Protein AF-A0AAD7I911-F1 (afdb_monomer_lite)

Structure (mmCIF, N/CA/C/O backbone):
data_AF-A0AAD7I911-F1
#
_entry.id   AF-A0AAD7I911-F1
#
loop_
_atom_site.group_PDB
_atom_site.id
_atom_site.type_symbol
_atom_site.label_atom_id
_atom_site.label_alt_id
_atom_site.label_comp_id
_atom_site.label_asym_id
_atom_site.label_entity_id
_atom_site.label_seq_id
_atom_site.pdbx_PDB_ins_code
_atom_site.Cartn_x
_atom_site.Cartn_y
_atom_site.Cartn_z
_atom_site.occupancy
_atom_site.B_iso_or_equiv
_atom_site.auth_seq_id
_atom_site.auth_comp_id
_atom_site.auth_asym_id
_atom_site.auth_atom_id
_atom_site.pdbx_PDB_model_num
ATOM 1 N N . MET A 1 1 ? -10.884 15.080 133.987 1.00 36.69 1 MET A N 1
ATOM 2 C CA . MET A 1 1 ? -10.505 13.846 133.273 1.00 36.69 1 MET A CA 1
ATOM 3 C C . MET A 1 1 ? -11.655 13.469 132.356 1.00 36.69 1 MET A C 1
ATOM 5 O O . MET A 1 1 ? -12.801 13.629 132.749 1.00 36.69 1 MET A O 1
ATOM 9 N N . ASP A 1 2 ? -11.291 13.136 131.124 1.00 40.81 2 ASP A N 1
ATOM 10 C CA . ASP A 1 2 ? -12.075 13.117 129.882 1.00 40.81 2 ASP A CA 1
ATOM 11 C C . ASP A 1 2 ? -12.848 11.801 129.623 1.00 40.81 2 ASP A C 1
ATOM 13 O O . ASP A 1 2 ? -12.724 10.865 130.409 1.00 40.81 2 ASP A O 1
ATOM 17 N N . TYR A 1 3 ? -13.521 11.748 128.456 1.00 33.69 3 TYR A N 1
ATOM 18 C CA . TYR A 1 3 ? -14.203 10.633 127.742 1.00 33.69 3 TYR A CA 1
ATOM 19 C C . TYR A 1 3 ? -15.734 10.555 127.924 1.00 33.69 3 TYR A C 1
ATOM 21 O O . TYR A 1 3 ? -16.221 10.096 128.948 1.00 33.69 3 TYR A O 1
ATOM 29 N N . LYS A 1 4 ? -16.601 11.091 127.038 1.00 37.81 4 LYS A N 1
ATOM 30 C CA . LYS A 1 4 ? -16.844 10.921 125.573 1.00 37.81 4 LYS A CA 1
ATOM 31 C C . LYS A 1 4 ? -17.156 9.487 125.124 1.00 37.81 4 LYS A C 1
ATOM 33 O O . LYS A 1 4 ? -16.263 8.653 125.071 1.00 37.81 4 LYS A O 1
ATOM 38 N N . GLY A 1 5 ? -18.388 9.269 124.638 1.00 39.44 5 GLY A N 1
ATOM 39 C CA . GLY A 1 5 ? -18.724 8.090 123.829 1.00 39.44 5 GLY A CA 1
ATOM 40 C C . GLY A 1 5 ? -20.213 7.816 123.579 1.00 39.44 5 GLY A C 1
ATOM 41 O O . GLY A 1 5 ? -20.650 6.703 123.831 1.00 39.44 5 GLY A O 1
ATOM 42 N N . ALA A 1 6 ? -21.009 8.778 123.089 1.00 46.22 6 ALA A N 1
ATOM 43 C CA . ALA A 1 6 ? -22.424 8.531 122.756 1.00 46.22 6 ALA A CA 1
ATOM 44 C C . ALA A 1 6 ? -22.901 9.281 121.498 1.00 46.22 6 ALA A C 1
ATOM 46 O O . ALA A 1 6 ? -23.844 10.054 121.564 1.00 46.22 6 ALA A O 1
ATOM 47 N N . TRP A 1 7 ? -22.251 9.081 120.346 1.00 43.34 7 TRP A N 1
ATOM 48 C CA . TRP A 1 7 ? -22.756 9.547 119.041 1.00 43.34 7 TRP A CA 1
ATOM 49 C C . TRP A 1 7 ? -22.370 8.551 117.940 1.00 43.34 7 TRP A C 1
ATOM 51 O O . TRP A 1 7 ? -21.393 8.737 117.221 1.00 43.34 7 TRP A O 1
ATOM 61 N N . SER A 1 8 ? -23.127 7.465 117.796 1.00 49.75 8 SER A N 1
ATOM 62 C CA . SER A 1 8 ? -23.017 6.578 116.634 1.00 49.75 8 SER A CA 1
ATOM 63 C C . SER A 1 8 ? -24.365 5.921 116.381 1.00 49.75 8 SER A C 1
ATOM 65 O O . SER A 1 8 ? -24.732 5.001 117.098 1.00 49.75 8 SER A O 1
ATOM 67 N N . THR A 1 9 ? -25.127 6.464 115.422 1.00 50.06 9 THR A N 1
ATOM 68 C CA . THR A 1 9 ? -26.088 5.739 114.546 1.00 50.06 9 THR A CA 1
ATOM 69 C C . THR A 1 9 ? -26.940 6.667 113.668 1.00 50.06 9 THR A C 1
ATOM 71 O O . THR A 1 9 ? -27.505 6.193 112.690 1.00 50.06 9 THR A O 1
ATOM 74 N N . ASN A 1 10 ? -26.977 7.990 113.891 1.00 48.53 10 ASN A N 1
ATOM 75 C CA . ASN A 1 10 ? -27.915 8.864 113.157 1.00 48.53 10 ASN A CA 1
ATOM 76 C C . ASN A 1 10 ? -27.378 9.524 111.859 1.00 48.53 10 ASN A C 1
ATOM 78 O O . ASN A 1 10 ? -28.053 10.348 111.253 1.00 48.53 10 ASN A O 1
ATOM 82 N N . ASN A 1 11 ? -26.166 9.184 111.395 1.00 52.03 11 ASN A N 1
ATOM 83 C CA . ASN A 1 11 ? -25.520 9.879 110.259 1.00 52.03 11 ASN A CA 1
ATOM 84 C C . ASN A 1 11 ? -25.354 9.023 108.981 1.00 52.03 11 ASN A C 1
ATOM 86 O O . ASN A 1 11 ? -24.816 9.497 107.981 1.00 52.03 11 ASN A O 1
ATOM 90 N N . ARG A 1 12 ? -25.802 7.756 108.983 1.00 47.69 12 ARG A N 1
ATOM 91 C CA . ARG A 1 12 ? -25.770 6.880 107.788 1.00 47.69 12 ARG A CA 1
ATOM 92 C C . ARG A 1 12 ? -27.099 6.848 107.024 1.00 47.69 12 ARG A C 1
ATOM 94 O O . ARG A 1 12 ? -27.075 6.873 105.799 1.00 47.69 12 ARG A O 1
ATOM 101 N N . LEU A 1 13 ? -28.242 6.895 107.712 1.00 49.66 13 LEU A N 1
ATOM 102 C CA . LEU A 1 13 ? -29.566 6.884 107.068 1.00 49.66 13 LEU A CA 1
ATOM 103 C C . LEU A 1 13 ? -29.903 8.221 106.380 1.00 49.66 13 LEU A C 1
ATOM 105 O O . LEU A 1 13 ? -30.382 8.220 105.249 1.00 49.66 13 LEU A O 1
ATOM 109 N N . HIS A 1 14 ? -29.543 9.361 106.982 1.00 52.81 14 HIS A N 1
ATOM 110 C CA . HIS A 1 14 ? -29.726 10.681 106.359 1.00 52.81 14 HIS A CA 1
ATOM 111 C C . HIS A 1 14 ? -28.849 10.898 105.111 1.00 52.81 14 HIS A C 1
ATOM 113 O O . HIS A 1 14 ? -29.287 11.544 104.160 1.00 52.81 14 HIS A O 1
ATOM 119 N N . LYS A 1 15 ? -27.636 10.326 105.066 1.00 51.28 15 LYS A N 1
ATOM 120 C CA . LYS A 1 15 ? -26.749 10.416 103.890 1.00 51.28 15 LYS A CA 1
ATOM 121 C C . LYS A 1 15 ? -27.218 9.538 102.723 1.00 51.28 15 LYS A C 1
ATOM 123 O O . LYS A 1 15 ? -27.123 9.970 101.577 1.00 51.28 15 LYS A O 1
ATOM 128 N N . LEU A 1 16 ? -27.778 8.359 103.003 1.00 51.00 16 LEU A N 1
ATOM 129 C CA . LEU A 1 16 ? -28.322 7.459 101.978 1.00 51.00 16 LEU A CA 1
ATOM 130 C C . LEU A 1 16 ? -29.665 7.954 101.411 1.00 51.00 16 LEU A C 1
ATOM 132 O O . LEU A 1 16 ? -29.875 7.867 100.204 1.00 51.00 16 LEU A O 1
ATOM 136 N N . ALA A 1 17 ? -30.535 8.547 102.239 1.00 53.91 17 ALA A N 1
ATOM 137 C CA . ALA A 1 17 ? -31.787 9.166 101.786 1.00 53.91 17 ALA A CA 1
ATOM 138 C C . ALA A 1 17 ? -31.558 10.448 100.957 1.00 53.91 17 ALA A C 1
ATOM 140 O O . ALA A 1 17 ? -32.278 10.716 99.994 1.00 53.91 17 ALA A O 1
ATOM 141 N N . ALA A 1 18 ? -30.522 11.229 101.286 1.00 54.97 18 ALA A N 1
ATOM 142 C CA . ALA A 1 18 ? -30.124 12.386 100.487 1.00 54.97 18 ALA A CA 1
ATOM 143 C C . ALA A 1 18 ? -29.530 11.969 99.128 1.00 54.97 18 ALA A C 1
ATOM 145 O O . ALA A 1 18 ? -29.874 12.572 98.114 1.00 54.97 18 ALA A O 1
ATOM 146 N N . GLN A 1 19 ? -28.706 10.912 99.074 1.00 52.41 19 GLN A N 1
ATOM 147 C CA . GLN A 1 19 ? -28.137 10.391 97.820 1.00 52.41 19 GLN A CA 1
ATOM 148 C C . GLN A 1 19 ? -29.187 9.773 96.886 1.00 52.41 19 GLN A C 1
ATOM 150 O O . GLN A 1 19 ? -29.137 10.014 95.680 1.00 52.41 19 GLN A O 1
ATOM 155 N N . SER A 1 20 ? -30.164 9.025 97.406 1.00 53.25 20 SER A N 1
ATOM 156 C CA . SER A 1 20 ? -31.234 8.435 96.587 1.00 53.25 20 SER A CA 1
ATOM 157 C C . SER A 1 20 ? -32.191 9.492 96.021 1.00 53.25 20 SER A C 1
ATOM 159 O O . SER A 1 20 ? -32.571 9.413 94.853 1.00 53.25 20 SER A O 1
ATOM 161 N N . SER A 1 21 ? -32.505 10.541 96.789 1.00 55.25 21 SER A N 1
ATOM 162 C CA . SER A 1 21 ? -33.314 11.677 96.321 1.00 55.25 21 SER A CA 1
ATOM 163 C C . SER A 1 21 ? -32.579 12.530 95.270 1.00 55.25 21 SER A C 1
ATOM 165 O O . SER A 1 21 ? -33.182 12.996 94.298 1.00 55.25 21 SER A O 1
ATOM 167 N N . TRP A 1 22 ? -31.251 12.665 95.392 1.00 52.84 22 TRP A N 1
ATOM 168 C CA . TRP A 1 22 ? -30.399 13.358 94.415 1.00 52.84 22 TRP A CA 1
ATOM 169 C C . TRP A 1 22 ? -30.273 12.581 93.093 1.00 52.84 22 TRP A C 1
ATOM 171 O O . TRP A 1 22 ? -30.439 13.156 92.017 1.00 52.84 22 TRP A O 1
ATOM 181 N N . LEU A 1 23 ? -30.081 11.258 93.157 1.00 52.03 23 LEU A N 1
ATOM 182 C CA . LEU A 1 23 ? -30.033 10.385 91.977 1.00 52.03 23 LEU A CA 1
ATOM 183 C C . LEU A 1 23 ? -31.394 10.284 91.268 1.00 52.03 23 LEU A C 1
ATOM 185 O O . LEU A 1 23 ? -31.445 10.284 90.038 1.00 52.03 23 LEU A O 1
ATOM 189 N N . CYS A 1 24 ? -32.502 10.279 92.015 1.00 56.09 24 CYS A N 1
ATOM 190 C CA . CYS A 1 24 ? -33.847 10.285 91.438 1.00 56.09 24 CYS A CA 1
ATOM 191 C C . CYS A 1 24 ? -34.148 11.611 90.710 1.00 56.09 24 CYS A C 1
ATOM 193 O O . CYS A 1 24 ? -34.644 11.595 89.581 1.00 56.09 24 CYS A O 1
ATOM 195 N N . ARG A 1 25 ? -33.736 12.757 91.282 1.00 53.09 25 ARG A N 1
ATOM 196 C CA . ARG A 1 25 ? -33.832 14.079 90.632 1.00 53.09 25 ARG A CA 1
ATOM 197 C C . ARG A 1 25 ? -32.953 14.197 89.384 1.00 53.09 25 ARG A C 1
ATOM 199 O O . ARG A 1 25 ? -33.416 14.735 88.383 1.00 53.09 25 ARG A O 1
ATOM 206 N N . ILE A 1 26 ? -31.731 13.661 89.387 1.00 57.50 26 ILE A N 1
ATOM 207 C CA . ILE A 1 26 ? -30.862 13.649 88.194 1.00 57.50 26 ILE A CA 1
ATOM 208 C C . ILE A 1 26 ? -31.436 12.753 87.097 1.00 57.50 26 ILE A C 1
ATOM 210 O O . ILE A 1 26 ? -31.432 13.132 85.926 1.00 57.50 26 ILE A O 1
ATOM 214 N N . SER A 1 27 ? -31.988 11.595 87.460 1.00 56.59 27 SER A N 1
ATOM 215 C CA . SER A 1 27 ? -32.601 10.678 86.499 1.00 56.59 27 SER A CA 1
ATOM 216 C C . SER A 1 27 ? -33.880 11.269 85.887 1.00 56.59 27 SER A C 1
ATOM 218 O O . SER A 1 27 ? -34.048 11.219 84.665 1.00 56.59 27 SER A O 1
ATOM 220 N N . GLN A 1 28 ? -34.719 11.941 86.690 1.00 56.97 28 GLN A N 1
ATOM 221 C CA . GLN A 1 28 ? -35.879 12.705 86.209 1.00 56.97 28 GLN A CA 1
ATOM 222 C C . GLN A 1 28 ? -35.477 13.883 85.315 1.00 56.97 28 GLN A C 1
ATOM 224 O O . GLN A 1 28 ? -36.044 14.021 84.236 1.00 56.97 28 GLN A O 1
ATOM 229 N N . VAL A 1 29 ? -34.474 14.686 85.688 1.00 56.84 29 VAL A N 1
ATOM 230 C CA . VAL A 1 29 ? -33.972 15.792 84.849 1.00 56.84 29 VAL A CA 1
ATOM 231 C C . VAL A 1 29 ? -33.345 15.269 83.553 1.00 56.84 29 VAL A C 1
ATOM 233 O O . VAL A 1 29 ? -33.528 15.884 82.506 1.00 56.84 29 VAL A O 1
ATOM 236 N N . SER A 1 30 ? -32.673 14.112 83.569 1.00 54.22 30 SER A N 1
ATOM 237 C CA . SER A 1 30 ? -32.151 13.483 82.348 1.00 54.22 30 SER A CA 1
ATOM 238 C C . SER A 1 30 ? -33.270 12.955 81.442 1.00 54.22 30 SER A C 1
ATOM 240 O O . SER A 1 30 ? -33.176 13.109 80.228 1.00 54.22 30 SER A O 1
ATOM 242 N N . ARG A 1 31 ? -34.356 12.397 82.004 1.00 55.84 31 ARG A N 1
ATOM 243 C CA . ARG A 1 31 ? -35.549 11.980 81.242 1.00 55.84 31 ARG A CA 1
ATOM 244 C C . ARG A 1 31 ? -36.314 13.174 80.684 1.00 55.84 31 ARG A C 1
ATOM 246 O O . ARG A 1 31 ? -36.699 13.135 79.522 1.00 55.84 31 ARG A O 1
ATOM 253 N N . LEU A 1 32 ? -36.473 14.244 81.462 1.00 54.66 32 LEU A N 1
ATOM 254 C CA . LEU A 1 32 ? -37.097 15.494 81.024 1.00 54.66 32 LEU A CA 1
ATOM 255 C C . LEU A 1 32 ? -36.264 16.188 79.946 1.00 54.66 32 LEU A C 1
ATOM 257 O O . LEU A 1 32 ? -36.841 16.625 78.955 1.00 54.66 32 LEU A O 1
ATOM 261 N N . ARG A 1 33 ? -34.925 16.214 80.062 1.00 52.53 33 ARG A N 1
ATOM 262 C CA . ARG A 1 33 ? -34.026 16.675 78.988 1.00 52.53 33 ARG A CA 1
ATOM 263 C C . ARG A 1 33 ? -34.122 15.782 77.756 1.00 52.53 33 ARG A C 1
ATOM 265 O O . ARG A 1 33 ? -34.334 16.307 76.675 1.00 52.53 33 ARG A O 1
ATOM 272 N N . LYS A 1 34 ? -34.040 14.454 77.875 1.00 54.53 34 LYS A N 1
ATOM 273 C CA . LYS A 1 34 ? -34.159 13.540 76.720 1.00 54.53 34 LYS A CA 1
ATOM 274 C C . LYS A 1 34 ? -35.520 13.659 76.021 1.00 54.53 34 LYS A C 1
ATOM 276 O O . LYS A 1 34 ? -35.551 13.722 74.800 1.00 54.53 34 LYS A O 1
ATOM 281 N N . GLY A 1 35 ? -36.616 13.787 76.771 1.00 55.75 35 GLY A N 1
ATOM 282 C CA . GLY A 1 35 ? -37.964 13.990 76.229 1.00 55.75 35 GLY A CA 1
ATOM 283 C C . GLY A 1 35 ? -38.164 15.357 75.568 1.00 55.75 35 GLY A C 1
ATOM 284 O O . GLY A 1 35 ? -38.706 15.427 74.470 1.00 55.75 35 GLY A O 1
ATOM 285 N N . THR A 1 36 ? -37.669 16.446 76.171 1.00 56.25 36 THR A N 1
ATOM 286 C CA . THR A 1 36 ? -37.742 17.791 75.560 1.00 56.25 36 THR A CA 1
ATOM 287 C C . THR A 1 36 ? -36.800 17.955 74.373 1.00 56.25 36 THR A C 1
ATOM 289 O O . THR A 1 36 ? -37.150 18.666 73.438 1.00 56.25 36 THR A O 1
ATOM 292 N N . THR A 1 37 ? -35.647 17.279 74.359 1.00 53.38 37 THR A N 1
ATOM 293 C CA . THR A 1 37 ? -34.730 17.284 73.206 1.00 53.38 37 THR A CA 1
ATOM 294 C C . THR A 1 37 ? -35.280 16.422 72.068 1.00 53.38 37 THR A C 1
ATOM 296 O O . THR A 1 37 ? -35.217 16.849 70.926 1.00 53.38 37 THR A O 1
ATOM 299 N N . ALA A 1 38 ? -35.898 15.268 72.355 1.00 57.16 38 ALA A N 1
ATOM 300 C CA . ALA A 1 38 ? -36.544 14.429 71.341 1.00 57.16 38 ALA 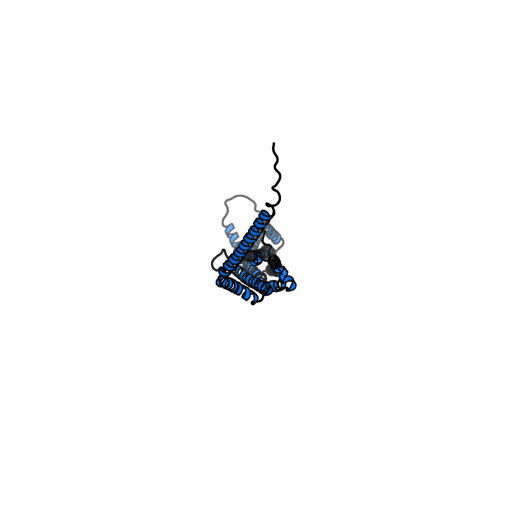A CA 1
ATOM 301 C C . ALA A 1 38 ? -37.787 15.095 70.727 1.00 57.16 38 ALA A C 1
ATOM 303 O O . ALA A 1 38 ? -37.926 15.111 69.507 1.00 57.16 38 ALA A O 1
ATOM 304 N N . HIS A 1 39 ? -38.649 15.718 71.540 1.00 57.84 39 HIS A N 1
ATOM 305 C CA . HIS A 1 39 ? -39.787 16.486 71.025 1.00 57.84 39 HIS A CA 1
ATOM 306 C C . HIS A 1 39 ? -39.347 17.745 70.269 1.00 57.84 39 HIS A C 1
ATOM 308 O O . HIS A 1 39 ? -39.921 18.029 69.223 1.00 57.84 39 HIS A O 1
ATOM 314 N N . ARG A 1 40 ? -38.309 18.463 70.734 1.00 51.28 40 ARG A N 1
ATOM 315 C CA . ARG A 1 40 ? -37.760 19.617 69.999 1.00 51.28 40 ARG A CA 1
ATOM 316 C C . ARG A 1 40 ? -37.070 19.215 68.702 1.00 51.28 40 ARG A C 1
ATOM 318 O O . ARG A 1 40 ? -37.241 19.915 67.719 1.00 51.28 40 ARG A O 1
ATOM 325 N N . LEU A 1 41 ? -36.333 18.106 68.666 1.00 52.72 41 LEU A N 1
ATOM 326 C CA . LEU A 1 41 ? -35.746 17.585 67.428 1.00 52.72 41 LEU A CA 1
ATOM 327 C C . LEU A 1 41 ? -36.847 17.139 66.459 1.00 52.72 41 LEU A C 1
ATOM 329 O O . LEU A 1 41 ? -36.810 17.520 65.298 1.00 52.72 41 LEU A O 1
ATOM 333 N N . SER A 1 42 ? -37.882 16.442 66.939 1.00 55.78 42 SER A N 1
ATOM 334 C CA . SER A 1 42 ? -39.032 16.043 66.115 1.00 55.78 42 SER A CA 1
ATOM 335 C C . SER A 1 42 ? -39.855 17.224 65.591 1.00 55.78 42 SER A C 1
ATOM 337 O O . SER A 1 42 ? -40.446 17.094 64.526 1.00 55.78 42 SER A O 1
ATOM 339 N N . SER A 1 43 ? -39.917 18.349 66.313 1.00 55.78 43 SER A N 1
ATOM 340 C CA . SER A 1 43 ? -40.586 19.577 65.854 1.00 55.78 43 SER A CA 1
ATOM 341 C C . SER A 1 43 ? -39.684 20.487 65.012 1.00 55.78 43 SER A C 1
ATOM 343 O O . SER A 1 43 ? -40.182 21.411 64.379 1.00 55.78 43 SER A O 1
ATOM 345 N N . LEU A 1 44 ? -38.364 20.271 65.052 1.00 54.16 44 LEU A N 1
ATOM 346 C CA . LEU A 1 44 ? -37.361 20.985 64.254 1.00 54.16 44 LEU A CA 1
ATOM 347 C C . LEU A 1 44 ? -37.020 20.266 62.947 1.00 54.16 44 LEU A C 1
ATOM 349 O O . LEU A 1 44 ? -36.370 20.884 62.116 1.00 54.16 44 LEU A O 1
ATOM 353 N N . PHE A 1 45 ? -37.443 19.011 62.752 1.00 55.59 45 PHE A N 1
ATOM 354 C CA . PHE A 1 45 ? -37.516 18.385 61.431 1.00 55.59 45 PHE A CA 1
ATOM 355 C C . PHE A 1 45 ? -38.771 18.917 60.730 1.00 55.59 45 PHE A C 1
ATOM 357 O O . PHE A 1 45 ? -39.866 18.420 61.001 1.00 55.59 45 PHE A O 1
ATOM 364 N N . PRO A 1 46 ? -38.664 19.933 59.857 1.00 61.00 46 PRO A N 1
ATOM 365 C CA . PRO A 1 46 ? -39.810 20.432 59.117 1.00 61.00 46 PRO A CA 1
ATOM 366 C C . PRO A 1 46 ? -40.290 19.298 58.205 1.00 61.00 46 PRO A C 1
ATOM 368 O O . PRO A 1 46 ? -39.459 18.565 57.662 1.00 61.00 46 PRO A O 1
ATOM 371 N N . SER A 1 47 ? -41.601 19.159 57.997 1.00 55.66 47 SER A N 1
ATOM 372 C CA . SER A 1 47 ? -42.152 18.256 56.969 1.00 55.66 47 SER A CA 1
ATOM 373 C C . SER A 1 47 ? -41.423 18.436 55.635 1.00 55.66 47 SER A C 1
ATOM 375 O O . SER A 1 47 ? -41.015 17.455 55.038 1.00 55.66 47 SER A O 1
ATOM 377 N N . HIS A 1 48 ? -41.045 19.674 55.301 1.00 55.50 48 HIS A N 1
ATOM 378 C CA . HIS A 1 48 ? -40.237 20.022 54.132 1.00 55.50 48 HIS A CA 1
ATOM 379 C C . HIS A 1 48 ? -38.865 19.336 54.006 1.00 55.50 48 HIS A C 1
ATOM 381 O O . HIS A 1 48 ? -38.354 19.279 52.893 1.00 55.50 48 HIS A O 1
ATOM 387 N N . LEU A 1 49 ? -38.228 18.854 55.086 1.00 56.28 49 LEU A N 1
ATOM 388 C CA . LEU A 1 49 ? -36.988 18.062 54.986 1.00 56.28 49 LEU A CA 1
ATOM 389 C C . LEU A 1 49 ? -37.284 16.595 54.678 1.00 56.28 49 LEU A C 1
ATOM 391 O O . LEU A 1 49 ? -36.546 15.992 53.910 1.00 56.28 49 LEU A O 1
ATOM 395 N N . LYS A 1 50 ? -38.359 16.030 55.241 1.00 59.75 50 LYS A N 1
ATOM 396 C CA . LYS A 1 50 ? -38.830 14.695 54.845 1.00 59.75 50 LYS A CA 1
ATOM 397 C C . LYS A 1 50 ? -39.341 14.715 53.411 1.00 59.75 50 LYS A C 1
ATOM 399 O O . LYS A 1 50 ? -38.916 13.880 52.632 1.00 59.75 50 LYS A O 1
ATOM 404 N N . ASP A 1 51 ? -40.114 15.736 53.056 1.00 60.44 51 ASP A N 1
ATOM 405 C CA . ASP A 1 51 ? -40.608 15.958 51.701 1.00 60.44 51 ASP A CA 1
ATOM 406 C C . ASP A 1 51 ? -39.448 16.237 50.730 1.00 60.44 51 ASP A C 1
ATOM 408 O O . ASP A 1 51 ? -39.489 15.756 49.609 1.00 60.44 51 ASP A O 1
ATOM 412 N N . ASN A 1 52 ? -38.376 16.938 51.140 1.00 57.53 52 ASN A N 1
ATOM 413 C CA . ASN A 1 52 ? -37.165 17.084 50.313 1.00 57.53 52 ASN A CA 1
ATOM 414 C C . ASN A 1 52 ? -36.392 15.775 50.166 1.00 57.53 52 ASN A C 1
ATOM 416 O O . ASN A 1 52 ? -35.873 15.510 49.093 1.00 57.53 52 ASN A O 1
ATOM 420 N N . ILE A 1 53 ? -36.268 14.971 51.225 1.00 62.28 53 ILE A N 1
ATOM 421 C CA . ILE A 1 53 ? -35.579 13.678 51.153 1.00 62.28 53 ILE A CA 1
ATOM 422 C C . ILE A 1 53 ? -36.391 12.706 50.292 1.00 62.28 53 ILE A C 1
ATOM 424 O O . ILE A 1 53 ? -35.805 12.018 49.469 1.00 62.28 53 ILE A O 1
ATOM 428 N N . GLU A 1 54 ? -37.720 12.695 50.402 1.00 59.81 54 GLU A N 1
ATOM 429 C CA . GLU A 1 54 ? -38.608 11.912 49.537 1.00 59.81 54 GLU A CA 1
ATOM 430 C C . GLU A 1 54 ? -38.614 12.450 48.096 1.00 59.81 54 GLU A C 1
ATOM 432 O O . GLU A 1 54 ? -38.521 11.658 47.165 1.00 59.81 54 GLU A O 1
ATOM 437 N N . GLN A 1 55 ? -38.603 13.773 47.878 1.00 61.12 55 GLN A N 1
ATOM 438 C CA . GLN A 1 55 ? -38.455 14.379 46.544 1.00 61.12 55 GLN A CA 1
ATOM 439 C C . GLN A 1 55 ? -37.063 14.169 45.935 1.00 61.12 55 GLN A C 1
ATOM 441 O O . GLN A 1 55 ? -36.968 14.062 44.717 1.00 61.12 55 GLN A O 1
ATOM 446 N N . GLN A 1 56 ? -35.995 14.078 46.737 1.00 55.22 56 GLN A N 1
ATOM 447 C CA . GLN A 1 56 ? -34.647 13.711 46.279 1.00 55.22 56 GLN A CA 1
ATOM 448 C C . GLN A 1 56 ? -34.470 12.198 46.102 1.00 55.22 56 GLN A C 1
ATOM 450 O O . GLN A 1 56 ? -33.644 11.772 45.298 1.00 55.22 56 GLN A O 1
ATOM 455 N N . GLN A 1 57 ? -35.252 11.376 46.805 1.00 52.19 57 GLN A N 1
ATOM 456 C CA . GLN A 1 57 ? -35.319 9.929 46.590 1.00 52.19 57 GLN A CA 1
ATOM 457 C C . GLN A 1 57 ? -36.205 9.559 45.401 1.00 52.19 57 GLN A C 1
ATOM 459 O O . GLN A 1 57 ? -35.964 8.525 44.789 1.00 52.19 57 GLN A O 1
ATOM 464 N N . ASN A 1 58 ? -37.181 10.389 45.028 1.00 53.66 58 ASN A N 1
ATOM 465 C CA . ASN A 1 58 ? -38.065 10.143 43.889 1.00 53.66 58 ASN A CA 1
ATOM 466 C C . ASN A 1 58 ? -37.318 9.975 42.543 1.00 53.66 58 ASN A C 1
ATOM 468 O O . ASN A 1 58 ? -37.588 8.990 41.862 1.00 53.66 58 ASN A O 1
ATOM 472 N N . PRO A 1 59 ? -36.313 10.803 42.174 1.00 51.22 59 PRO A N 1
ATOM 473 C CA . PRO A 1 59 ? -35.498 10.543 40.984 1.00 51.22 59 PRO A CA 1
ATOM 474 C C . PRO A 1 59 ? -34.624 9.283 41.121 1.00 51.22 59 PRO A C 1
ATOM 476 O O . PRO A 1 59 ? -34.318 8.647 40.122 1.00 51.22 59 PRO A O 1
ATOM 479 N N . PHE A 1 60 ? -34.261 8.860 42.339 1.00 46.00 60 PHE A N 1
ATOM 480 C CA . PHE A 1 60 ? -33.592 7.569 42.579 1.00 46.00 60 PHE A CA 1
ATOM 481 C C . PHE A 1 60 ? -34.554 6.369 42.503 1.00 46.00 60 PHE A C 1
ATOM 483 O O . PHE A 1 60 ? -34.145 5.265 42.148 1.00 46.00 60 PHE A O 1
ATOM 490 N N . ALA A 1 61 ? -35.832 6.567 42.827 1.00 46.69 61 ALA A N 1
ATOM 491 C CA . ALA A 1 61 ? -36.885 5.572 42.663 1.00 46.69 61 ALA A CA 1
ATOM 492 C C . ALA A 1 61 ? -37.272 5.412 41.183 1.00 46.69 61 ALA A C 1
ATOM 494 O O . ALA A 1 61 ? -37.510 4.292 40.738 1.00 46.69 61 ALA A O 1
ATOM 495 N N . GLU A 1 62 ? -37.232 6.498 40.406 1.00 42.31 62 GLU A N 1
ATOM 496 C CA . GLU A 1 62 ? -37.440 6.489 38.952 1.00 42.31 62 GLU A CA 1
ATOM 497 C C . GLU A 1 62 ? -36.305 5.744 38.214 1.00 42.31 62 GLU A C 1
ATOM 499 O O . GLU A 1 62 ? -36.554 4.983 37.276 1.00 42.31 62 GLU A O 1
ATOM 504 N N . VAL A 1 63 ? -35.070 5.831 38.732 1.00 46.66 63 VAL A N 1
ATOM 505 C CA . VAL A 1 63 ? -33.914 4.995 38.330 1.00 46.66 63 VAL A CA 1
ATOM 506 C C . VAL A 1 63 ? -34.101 3.512 38.685 1.00 46.66 63 VAL A C 1
ATOM 508 O O . VAL A 1 63 ? -33.448 2.661 38.100 1.00 46.66 63 VAL A O 1
ATOM 511 N N . LYS A 1 64 ? -35.004 3.173 39.611 1.00 42.66 64 LYS A N 1
ATOM 512 C CA . LYS A 1 64 ? -35.347 1.781 39.952 1.00 42.66 64 LYS A CA 1
ATOM 513 C C . LYS A 1 64 ? -36.449 1.205 39.054 1.00 42.66 64 LYS A C 1
ATOM 515 O O . LYS A 1 64 ? -36.575 -0.012 38.953 1.00 42.66 64 LYS A O 1
ATOM 520 N N . THR A 1 65 ? -37.263 2.069 38.440 1.00 40.66 65 THR A N 1
ATOM 521 C CA . THR A 1 65 ? -38.327 1.695 37.488 1.00 40.66 65 THR A CA 1
ATOM 522 C C . THR A 1 65 ? -37.854 1.660 36.040 1.00 40.66 65 THR A C 1
ATOM 524 O O . THR A 1 65 ? -38.390 0.901 35.235 1.00 40.66 65 THR A O 1
ATOM 527 N N . LEU A 1 66 ? -36.826 2.440 35.712 1.00 42.62 66 LEU A N 1
ATOM 528 C CA . LEU A 1 66 ? -35.997 2.189 34.545 1.00 42.62 66 LEU A CA 1
ATOM 529 C C . LEU A 1 66 ? -35.115 1.006 34.932 1.00 42.62 66 LEU A C 1
ATOM 531 O O . LEU A 1 66 ? -34.229 1.167 35.761 1.00 42.62 66 LEU A O 1
ATOM 535 N N . GLY A 1 67 ? -35.418 -0.194 34.428 1.00 42.53 67 GLY A N 1
ATOM 536 C CA . GLY A 1 67 ? -34.581 -1.370 34.678 1.00 42.53 67 GLY A CA 1
ATOM 537 C C . GLY A 1 67 ? -33.103 -1.018 34.503 1.00 42.53 67 GLY A C 1
ATOM 538 O O . GLY A 1 67 ? -32.790 -0.155 33.676 1.00 42.53 67 GLY A O 1
ATOM 539 N N . GLU A 1 68 ? -32.231 -1.635 35.312 1.00 50.12 68 GLU A N 1
ATOM 540 C CA . GLU A 1 68 ? -30.777 -1.452 35.229 1.00 50.12 68 GLU A CA 1
ATOM 541 C C . GLU A 1 68 ? -30.379 -1.288 33.761 1.00 50.12 68 GLU A C 1
ATOM 543 O O . GLU A 1 68 ? -30.809 -2.116 32.946 1.00 50.12 68 GLU A O 1
ATOM 548 N N . PRO A 1 69 ? -29.662 -0.209 33.376 1.00 55.97 69 PRO A N 1
ATOM 549 C CA . PRO A 1 69 ? -29.239 -0.060 31.998 1.00 55.97 69 PRO A CA 1
ATOM 550 C C . PRO A 1 69 ? -28.482 -1.332 31.661 1.00 55.97 69 PRO A C 1
ATOM 552 O O . PRO A 1 69 ? -27.426 -1.587 32.234 1.00 55.97 69 PRO A O 1
ATOM 555 N N . SER A 1 70 ? -29.088 -2.163 30.810 1.00 73.56 70 SER A N 1
ATOM 556 C CA . SER A 1 70 ? -28.543 -3.475 30.504 1.00 73.56 70 SER A CA 1
ATOM 557 C C . SER A 1 70 ? -27.089 -3.268 30.096 1.00 73.56 70 SER A C 1
ATOM 559 O O . SER A 1 70 ? -26.802 -2.437 29.227 1.00 73.56 70 SER A O 1
ATOM 561 N N . THR A 1 71 ? -26.171 -3.963 30.763 1.00 81.00 71 THR A N 1
ATOM 562 C CA . THR A 1 71 ? -24.727 -3.904 30.494 1.00 81.00 71 THR A CA 1
ATOM 563 C C . THR A 1 71 ? -24.450 -4.124 29.000 1.00 81.00 71 THR A C 1
ATOM 565 O O . THR A 1 71 ? -23.624 -3.429 28.405 1.00 81.00 71 THR A O 1
ATOM 568 N N . ALA A 1 72 ? -25.272 -4.953 28.349 1.00 83.31 72 ALA A N 1
ATOM 569 C CA . ALA A 1 72 ? -25.341 -5.136 26.901 1.00 83.31 72 ALA A CA 1
ATOM 570 C C . ALA A 1 72 ? -25.689 -3.849 26.127 1.00 83.31 72 ALA A C 1
ATOM 572 O O . ALA A 1 72 ? -25.003 -3.490 25.169 1.00 83.31 72 ALA A O 1
ATOM 573 N N . GLY A 1 73 ? -26.727 -3.116 26.534 1.00 86.19 73 GLY A N 1
ATOM 574 C CA . GLY A 1 73 ? -27.104 -1.839 25.915 1.00 86.19 73 GLY A CA 1
ATOM 575 C C . GLY A 1 73 ? -26.029 -0.760 26.077 1.00 86.19 73 GLY A C 1
ATOM 576 O O . GLY A 1 73 ? -25.770 0.013 25.149 1.00 86.19 73 GLY A O 1
ATOM 577 N N . MET A 1 74 ? -25.348 -0.739 27.226 1.00 87.75 74 MET A N 1
ATOM 578 C CA . MET A 1 74 ? -24.211 0.151 27.463 1.00 87.75 74 MET A CA 1
ATOM 579 C C . MET A 1 74 ? -23.027 -0.193 26.551 1.00 87.75 74 MET A C 1
ATOM 581 O O . MET A 1 74 ? -22.466 0.709 25.928 1.00 87.75 74 MET A O 1
ATOM 585 N N . LEU A 1 75 ? -22.683 -1.479 26.416 1.00 90.56 75 LEU A N 1
ATOM 586 C CA . LEU A 1 75 ? -21.623 -1.949 25.521 1.00 90.56 75 LEU A CA 1
ATOM 587 C C . LEU A 1 75 ? -21.891 -1.551 24.067 1.00 90.56 75 LEU A C 1
ATOM 589 O O . LEU A 1 75 ? -21.018 -0.981 23.414 1.00 90.56 75 LEU A O 1
ATOM 593 N N . LEU A 1 76 ? -23.107 -1.795 23.574 1.00 91.31 76 LEU A N 1
ATOM 594 C CA . LEU A 1 76 ? -23.498 -1.428 22.212 1.00 91.31 76 LEU A CA 1
ATOM 595 C C . LEU A 1 76 ? -23.392 0.085 21.989 1.00 91.31 76 LEU A C 1
ATOM 597 O O . LEU A 1 76 ? -22.824 0.519 20.991 1.00 91.31 76 LEU A O 1
ATOM 601 N N . SER A 1 77 ? -23.841 0.896 22.950 1.00 91.69 77 SER A N 1
ATOM 602 C CA . SER A 1 77 ? -23.679 2.354 22.891 1.00 91.69 77 SER A CA 1
ATOM 603 C C . SER A 1 77 ? -22.203 2.776 22.850 1.00 91.69 77 SER A C 1
ATOM 605 O O . SER A 1 77 ? -21.832 3.657 22.070 1.00 91.69 77 SER A O 1
ATOM 607 N N . ILE A 1 78 ? -21.329 2.136 23.639 1.00 92.25 78 ILE A N 1
ATOM 608 C CA . ILE A 1 78 ? -19.880 2.397 23.617 1.00 92.25 78 ILE A CA 1
ATOM 609 C C . ILE A 1 78 ? -19.294 2.057 22.243 1.00 92.25 78 ILE A C 1
ATOM 611 O O . ILE A 1 78 ? -18.582 2.891 21.677 1.00 92.25 78 ILE A O 1
ATOM 615 N N . ILE A 1 79 ? -19.622 0.882 21.694 1.00 93.25 79 ILE A N 1
ATOM 616 C CA . ILE A 1 79 ? -19.151 0.423 20.381 1.00 93.25 79 ILE A CA 1
ATOM 617 C C . ILE A 1 79 ? -19.626 1.377 19.282 1.00 93.25 79 ILE A C 1
ATOM 619 O O . ILE A 1 79 ? -18.799 1.907 18.542 1.00 93.25 79 ILE A O 1
ATOM 623 N N . THR A 1 80 ? -20.925 1.664 19.190 1.00 92.94 80 THR A N 1
ATOM 624 C CA . THR A 1 80 ? -21.474 2.539 18.143 1.00 92.94 80 THR A CA 1
ATOM 625 C C . THR A 1 80 ? -20.890 3.952 18.227 1.00 92.94 80 THR A C 1
ATOM 627 O O . THR A 1 80 ? -20.504 4.529 17.207 1.00 92.94 80 THR A O 1
ATOM 630 N N . ASN A 1 81 ? -20.742 4.509 19.434 1.00 92.44 81 ASN A N 1
ATOM 631 C CA . ASN A 1 81 ? -20.117 5.821 19.608 1.00 92.44 81 ASN A CA 1
ATOM 632 C C . ASN A 1 81 ? -18.624 5.801 19.257 1.00 92.44 81 ASN A C 1
ATOM 634 O O . ASN A 1 81 ? -18.124 6.763 18.680 1.00 92.44 81 ASN A O 1
ATOM 638 N N . PHE A 1 82 ? -17.893 4.735 19.603 1.00 93.19 82 PHE A N 1
ATOM 639 C CA . PHE A 1 82 ? -16.502 4.559 19.178 1.00 93.19 82 PHE A CA 1
ATOM 640 C C . PHE A 1 82 ? -16.401 4.513 17.653 1.00 93.19 82 PHE A C 1
ATOM 642 O O . PHE A 1 82 ? -15.625 5.266 17.078 1.00 93.19 82 PHE A O 1
ATOM 649 N N . MET A 1 83 ? -17.229 3.705 16.991 1.00 93.25 83 MET A N 1
ATOM 650 C CA . MET A 1 83 ? -17.204 3.548 15.536 1.00 93.25 83 MET A CA 1
ATOM 651 C C . MET A 1 83 ? -17.539 4.844 14.799 1.00 93.25 83 MET A C 1
ATOM 653 O O . MET A 1 83 ? -16.923 5.144 13.776 1.00 93.25 83 MET A O 1
ATOM 657 N N . LYS A 1 84 ? -18.467 5.649 15.331 1.00 91.38 84 LYS A N 1
ATOM 658 C CA . LYS A 1 84 ? -18.767 6.981 14.796 1.00 91.38 84 LYS A CA 1
ATOM 659 C C . LYS A 1 84 ? -17.541 7.891 14.859 1.00 91.38 84 LYS A C 1
ATOM 661 O O . LYS A 1 84 ? -17.197 8.510 13.860 1.00 91.38 84 LYS A O 1
ATOM 666 N N . GLU A 1 85 ? -16.870 7.955 16.006 1.00 89.69 85 GLU A N 1
ATOM 667 C CA . GLU A 1 85 ? -15.664 8.774 16.166 1.00 89.69 85 GLU A CA 1
ATOM 668 C C . GLU A 1 85 ? -14.503 8.261 15.306 1.00 89.69 85 GLU A C 1
ATOM 670 O O . GLU A 1 85 ? -13.874 9.046 14.601 1.00 89.69 85 GLU A O 1
ATOM 675 N N . PHE A 1 86 ? -14.279 6.948 15.278 1.00 88.75 86 PHE A N 1
ATOM 676 C CA . PHE A 1 86 ? -13.273 6.298 14.442 1.00 88.75 86 PHE A CA 1
ATOM 677 C C . PHE A 1 86 ? -13.444 6.674 12.966 1.00 88.75 86 PHE A C 1
ATOM 679 O O . PHE A 1 86 ? -12.507 7.190 12.358 1.00 88.75 86 PHE A O 1
ATOM 686 N N . ARG A 1 87 ? -14.664 6.548 12.418 1.00 87.25 87 ARG A N 1
ATOM 687 C CA . ARG A 1 87 ? -14.970 6.986 11.046 1.00 87.25 87 ARG A CA 1
ATOM 688 C C . ARG A 1 87 ? -14.693 8.471 10.852 1.00 87.25 87 ARG A C 1
ATOM 690 O O . ARG A 1 87 ? -14.035 8.826 9.888 1.00 87.25 87 ARG A O 1
ATOM 697 N N . THR A 1 88 ? -15.094 9.340 11.783 1.00 86.50 88 THR A N 1
ATOM 698 C CA . THR A 1 88 ? -14.832 10.785 11.637 1.00 86.50 88 THR A CA 1
ATOM 699 C C . THR A 1 88 ? -13.353 11.154 11.651 1.00 86.50 88 THR A C 1
ATOM 701 O O . THR A 1 88 ? -12.990 12.153 11.041 1.00 86.50 88 THR A O 1
ATOM 704 N N . VAL A 1 89 ? -12.505 10.394 12.351 1.00 83.25 89 VAL A N 1
ATOM 705 C CA . VAL A 1 89 ? -11.059 10.648 12.386 1.00 83.25 89 VAL A CA 1
ATOM 706 C C . VAL A 1 89 ? -10.406 10.191 11.081 1.00 83.25 89 VAL A C 1
ATOM 708 O O . VAL A 1 89 ? -9.543 10.895 10.566 1.00 83.25 89 VAL A O 1
ATOM 711 N N . ILE A 1 90 ? -10.855 9.061 10.530 1.00 80.00 90 ILE A N 1
ATOM 712 C CA . ILE A 1 90 ? -10.354 8.484 9.273 1.00 80.00 90 ILE A CA 1
ATOM 713 C C . ILE A 1 90 ? -10.846 9.257 8.047 1.00 80.00 90 ILE A C 1
ATOM 715 O O . ILE A 1 90 ? -10.088 9.489 7.112 1.00 80.00 90 ILE A O 1
ATOM 719 N N . GLU A 1 91 ? -12.119 9.648 8.036 1.00 73.06 91 GLU A N 1
ATOM 720 C CA . GLU A 1 91 ? -12.796 10.279 6.900 1.00 73.06 91 GLU A CA 1
ATOM 721 C C . GLU A 1 91 ? -12.655 11.806 6.890 1.00 73.06 91 GLU A C 1
ATOM 723 O O . GLU A 1 91 ? -13.407 12.466 6.170 1.00 73.06 91 GLU A O 1
ATOM 728 N N . ARG A 1 92 ? -11.732 12.403 7.666 1.00 70.00 92 ARG A N 1
ATOM 729 C CA . ARG A 1 92 ? -11.461 13.849 7.575 1.00 70.00 92 ARG A CA 1
ATOM 730 C C . ARG A 1 92 ? -10.944 14.192 6.177 1.00 70.00 92 ARG A C 1
ATOM 732 O O . ARG A 1 92 ? -9.745 14.240 5.936 1.00 70.00 92 ARG A O 1
ATOM 739 N N . LYS A 1 93 ? -11.876 14.441 5.260 1.00 53.91 93 LYS A N 1
ATOM 740 C CA . LYS A 1 93 ? -11.612 14.992 3.938 1.00 53.91 93 LYS A CA 1
ATOM 741 C C . LYS A 1 93 ? -11.117 16.425 4.073 1.00 53.91 93 LYS A C 1
ATOM 743 O O . LYS A 1 93 ? -11.497 17.135 5.000 1.00 53.91 93 LYS A O 1
ATOM 748 N N . GLU A 1 94 ? -10.265 16.789 3.123 1.00 49.94 94 GLU A N 1
ATOM 749 C CA . GLU A 1 94 ? -9.490 18.022 2.964 1.00 49.94 94 GLU A CA 1
ATOM 750 C C . GLU A 1 94 ? -10.296 19.339 3.058 1.00 49.94 94 GLU A C 1
ATOM 752 O O . GLU A 1 94 ? -10.317 20.133 2.123 1.00 49.94 94 GLU A O 1
ATOM 757 N N . ASP A 1 95 ? -10.905 19.654 4.200 1.00 44.62 95 ASP A N 1
ATOM 758 C CA . ASP A 1 95 ? -11.387 21.005 4.484 1.00 44.62 95 ASP A CA 1
ATOM 759 C C . ASP A 1 95 ? -10.251 21.808 5.150 1.00 44.62 95 ASP A C 1
ATOM 761 O O . ASP A 1 95 ? -10.148 21.974 6.364 1.00 44.62 95 ASP A O 1
ATOM 765 N N . GLN A 1 96 ? -9.340 22.282 4.293 1.00 40.50 96 GLN A N 1
ATOM 766 C CA . GLN A 1 96 ? -8.472 23.459 4.486 1.00 40.50 96 GLN A CA 1
ATOM 767 C C . GLN A 1 96 ? -7.448 23.461 5.636 1.00 40.50 96 GLN A C 1
ATOM 769 O O . GLN A 1 96 ? -6.870 24.506 5.934 1.00 40.50 96 GLN A O 1
ATOM 774 N N . SER A 1 97 ? -7.136 22.316 6.238 1.00 44.28 97 SER A N 1
ATOM 775 C CA . SER A 1 97 ? -6.038 22.214 7.209 1.00 44.28 97 SER A CA 1
ATOM 776 C C . SER A 1 97 ? -5.116 21.057 6.834 1.00 44.28 97 SER A C 1
ATOM 778 O O . SER A 1 97 ? -5.414 19.904 7.135 1.00 44.28 97 SER A O 1
ATOM 780 N N . SER A 1 98 ? -3.967 21.350 6.215 1.00 49.03 98 SER A N 1
ATOM 781 C CA . SER A 1 98 ? -2.922 20.351 5.913 1.00 49.03 98 SER A CA 1
ATOM 782 C C . SER A 1 98 ? -2.371 19.633 7.157 1.00 49.03 98 SER A C 1
ATOM 784 O O . SER A 1 98 ? -1.615 18.676 7.038 1.00 49.03 98 SER A O 1
ATOM 786 N N . SER A 1 99 ? -2.748 20.084 8.354 1.00 52.88 99 SER A N 1
ATOM 787 C CA . SER A 1 99 ? -2.389 19.512 9.649 1.00 52.88 99 SER A CA 1
ATOM 788 C C . SER A 1 99 ? -3.361 18.440 10.166 1.00 52.88 99 SER A C 1
ATOM 790 O O . SER A 1 99 ? -3.074 17.837 11.198 1.00 52.88 99 SER A O 1
ATOM 792 N N . GLY A 1 100 ? -4.507 18.211 9.507 1.00 61.78 100 GLY A N 1
ATOM 793 C CA . GLY A 1 100 ? -5.586 17.362 10.036 1.00 61.78 100 GLY A CA 1
ATOM 794 C C . GLY A 1 100 ? -5.792 16.006 9.353 1.00 61.78 100 GLY A C 1
ATOM 795 O O . GLY A 1 100 ? -6.347 15.106 9.987 1.00 61.78 100 GLY A O 1
ATOM 796 N N . ASP A 1 101 ? -5.361 15.849 8.098 1.00 78.38 101 ASP A N 1
ATOM 797 C CA . ASP A 1 101 ? -5.514 14.599 7.341 1.00 78.38 101 ASP A CA 1
ATOM 798 C C . ASP A 1 101 ? -4.269 13.714 7.494 1.00 78.38 101 ASP A C 1
ATOM 800 O O . ASP A 1 101 ? -3.287 13.811 6.751 1.00 78.38 101 ASP A O 1
ATOM 804 N N . ARG A 1 102 ? -4.309 12.851 8.512 1.00 85.12 102 ARG A N 1
ATOM 805 C CA . ARG A 1 102 ? -3.195 11.958 8.852 1.00 85.12 102 ARG A CA 1
ATOM 806 C C . ARG A 1 102 ? -2.942 10.910 7.766 1.00 85.12 102 ARG A C 1
ATOM 808 O O . ARG A 1 102 ? -1.789 10.636 7.436 1.00 85.12 102 ARG A O 1
ATOM 815 N N . MET A 1 103 ? -4.003 10.375 7.160 1.00 88.19 103 MET A N 1
ATOM 816 C CA . MET A 1 103 ? -3.883 9.378 6.091 1.00 88.19 103 MET A CA 1
ATOM 817 C C . MET A 1 103 ? -3.403 10.021 4.787 1.00 88.19 103 MET A C 1
ATOM 819 O O . MET A 1 103 ? -2.500 9.492 4.134 1.00 88.19 103 MET A O 1
ATOM 823 N N . GLY A 1 104 ? -3.926 11.201 4.446 1.00 88.69 104 GLY A N 1
ATOM 824 C CA . GLY A 1 104 ? -3.451 11.995 3.316 1.00 88.69 104 GLY A CA 1
ATOM 825 C C . GLY A 1 104 ? -1.972 12.353 3.429 1.00 88.69 104 GLY A C 1
ATOM 826 O O . GLY A 1 104 ? -1.252 12.254 2.438 1.00 88.69 104 GLY A O 1
ATOM 827 N N . PHE A 1 105 ? -1.466 12.673 4.625 1.00 91.19 105 PHE A N 1
ATOM 828 C CA . PHE A 1 105 ? -0.030 12.900 4.830 1.00 91.19 105 PHE A CA 1
ATOM 829 C C . PHE A 1 105 ? 0.814 11.652 4.513 1.00 91.19 105 PHE A C 1
ATOM 831 O O . PHE A 1 105 ? 1.837 11.748 3.827 1.00 91.19 105 PHE A O 1
ATOM 838 N N . ILE A 1 106 ? 0.381 10.465 4.948 1.00 94.44 106 ILE A N 1
ATOM 839 C CA . ILE A 1 106 ? 1.088 9.210 4.651 1.00 94.44 106 ILE A CA 1
ATOM 840 C C . ILE A 1 106 ? 1.134 8.960 3.139 1.00 94.44 106 ILE A C 1
ATOM 842 O O . ILE A 1 106 ? 2.201 8.650 2.604 1.00 94.44 106 ILE A O 1
ATOM 846 N N . PHE A 1 107 ? 0.013 9.124 2.433 1.00 94.81 107 PHE A N 1
ATOM 847 C CA . PHE A 1 107 ? -0.057 8.847 0.997 1.00 94.81 107 PHE A CA 1
ATOM 848 C C . PHE A 1 107 ? 0.614 9.923 0.138 1.00 94.81 107 PHE A C 1
ATOM 850 O O . PHE A 1 107 ? 1.467 9.612 -0.694 1.00 94.81 107 PHE A O 1
ATOM 857 N N . HIS A 1 108 ? 0.253 11.189 0.336 1.00 92.81 108 HIS A N 1
ATOM 858 C CA . HIS A 1 108 ? 0.661 12.288 -0.539 1.00 92.81 108 HIS A CA 1
ATOM 859 C C . HIS A 1 108 ? 2.033 12.866 -0.196 1.00 92.81 108 HIS A C 1
ATOM 861 O O . HIS A 1 108 ? 2.649 13.490 -1.056 1.00 92.81 108 HIS A O 1
ATOM 867 N N . HIS A 1 109 ? 2.522 12.675 1.033 1.00 93.06 109 HIS A N 1
ATOM 868 C CA . HIS A 1 109 ? 3.835 13.170 1.435 1.00 93.06 109 HIS A CA 1
ATOM 869 C C . HIS A 1 109 ? 4.843 12.038 1.622 1.00 93.06 109 HIS A C 1
ATOM 871 O O . HIS A 1 109 ? 5.819 11.966 0.872 1.00 93.06 109 HIS A O 1
ATOM 877 N N . LEU A 1 110 ? 4.622 11.137 2.585 1.00 95.75 110 LEU A N 1
ATOM 878 C CA . LEU A 1 110 ? 5.618 10.116 2.932 1.00 95.75 110 LEU A CA 1
ATOM 879 C C . LEU A 1 110 ? 5.825 9.106 1.798 1.00 95.75 110 LEU A C 1
ATOM 881 O O . LEU A 1 110 ? 6.962 8.860 1.383 1.00 95.75 110 LEU A O 1
ATOM 885 N N . PHE A 1 111 ? 4.742 8.529 1.277 1.00 97.50 111 PHE A N 1
ATOM 886 C CA . PHE A 1 111 ? 4.815 7.512 0.232 1.00 97.50 111 PHE A CA 1
ATOM 887 C C . PHE A 1 111 ? 5.253 8.093 -1.115 1.00 97.50 111 PHE A C 1
ATOM 889 O O . PHE A 1 111 ? 6.189 7.572 -1.727 1.00 97.50 111 PHE A O 1
ATOM 896 N N . ASP A 1 112 ? 4.649 9.206 -1.537 1.00 96.00 112 ASP A N 1
ATOM 897 C CA . ASP A 1 112 ? 5.036 9.931 -2.752 1.00 96.00 112 ASP A CA 1
ATOM 898 C C . ASP A 1 112 ? 6.542 10.258 -2.771 1.00 96.00 112 ASP A C 1
ATOM 900 O O . ASP A 1 112 ? 7.249 9.905 -3.722 1.00 96.00 112 ASP A O 1
ATOM 904 N N . THR A 1 113 ? 7.063 10.826 -1.677 1.00 96.94 113 THR A N 1
ATOM 905 C CA . THR A 1 113 ? 8.496 11.124 -1.520 1.00 96.94 113 THR A CA 1
ATOM 906 C C . THR A 1 113 ? 9.343 9.852 -1.567 1.00 96.94 113 THR A C 1
ATOM 908 O O . THR A 1 113 ? 10.363 9.809 -2.260 1.00 96.94 113 THR A O 1
ATOM 911 N N . SER A 1 114 ? 8.907 8.787 -0.887 1.00 97.12 114 SER A N 1
ATOM 912 C CA . SER A 1 114 ? 9.618 7.503 -0.857 1.00 97.12 114 SER A CA 1
ATOM 913 C C . SER A 1 114 ? 9.771 6.890 -2.251 1.00 97.12 114 SER A C 1
ATOM 915 O O . SER A 1 114 ? 10.843 6.387 -2.575 1.00 97.12 114 SER A O 1
ATOM 917 N N . ILE A 1 115 ? 8.742 6.961 -3.103 1.00 97.56 115 ILE A N 1
ATOM 918 C CA . ILE A 1 115 ? 8.795 6.440 -4.477 1.00 97.56 115 ILE A CA 1
ATOM 919 C C . ILE A 1 115 ? 9.605 7.359 -5.400 1.00 97.56 115 ILE A C 1
ATOM 921 O O . ILE A 1 115 ? 10.408 6.887 -6.216 1.00 97.56 115 ILE A O 1
ATOM 925 N N . LYS A 1 116 ? 9.432 8.681 -5.283 1.00 95.38 116 LYS A N 1
ATOM 926 C CA . LYS A 1 116 ? 10.160 9.656 -6.109 1.00 95.38 116 LYS A CA 1
ATOM 927 C C . LYS A 1 116 ? 11.668 9.579 -5.889 1.00 95.38 116 LYS A C 1
ATOM 929 O O . LYS A 1 116 ? 12.395 9.583 -6.884 1.00 95.38 116 LYS A O 1
ATOM 934 N N . ASN A 1 117 ? 12.115 9.375 -4.652 1.00 94.94 117 ASN A N 1
ATOM 935 C CA . ASN A 1 117 ? 13.533 9.322 -4.284 1.00 94.94 117 ASN A CA 1
ATOM 936 C C . ASN A 1 117 ? 14.278 8.055 -4.739 1.00 94.94 117 ASN A C 1
ATOM 938 O O . ASN A 1 117 ? 15.496 7.983 -4.596 1.00 94.94 117 ASN A O 1
ATOM 942 N N . ILE A 1 118 ? 13.594 7.057 -5.305 1.00 93.00 118 ILE A N 1
ATOM 943 C CA . ILE A 1 118 ? 14.254 5.848 -5.818 1.00 93.00 118 ILE A CA 1
ATOM 944 C C . ILE A 1 118 ? 15.024 6.197 -7.088 1.00 93.00 118 ILE A C 1
ATOM 946 O O . ILE A 1 118 ? 14.425 6.365 -8.153 1.00 93.00 118 ILE A O 1
ATOM 950 N N . ASP A 1 119 ? 16.345 6.295 -6.994 1.00 89.12 119 ASP A N 1
ATOM 951 C CA . ASP A 1 119 ? 17.183 6.565 -8.158 1.00 89.12 119 ASP A CA 1
ATOM 952 C C . ASP A 1 119 ? 17.191 5.357 -9.118 1.00 89.12 119 ASP A C 1
ATOM 954 O O . ASP A 1 119 ? 17.548 4.248 -8.690 1.00 89.12 119 ASP A O 1
ATOM 958 N N . PRO A 1 120 ? 16.779 5.527 -10.394 1.00 85.81 120 PRO A N 1
ATOM 959 C CA . PRO A 1 120 ? 16.927 4.489 -11.406 1.00 85.81 120 PRO A CA 1
ATOM 960 C C . PRO A 1 120 ? 18.380 4.185 -11.779 1.00 85.81 120 PRO A C 1
ATOM 962 O O . PRO A 1 120 ? 18.582 3.148 -12.393 1.00 85.81 120 PRO A O 1
ATOM 965 N N . PHE A 1 121 ? 19.363 5.035 -11.460 1.00 87.50 121 PHE A N 1
ATOM 966 C CA . PHE A 1 121 ? 20.760 4.862 -11.878 1.00 87.50 121 PHE A CA 1
ATOM 967 C C . PHE A 1 121 ? 21.718 4.881 -10.689 1.00 87.50 121 PHE A C 1
ATOM 969 O O . PHE A 1 121 ? 22.471 5.831 -10.489 1.00 87.50 121 PHE A O 1
ATOM 976 N N . ASP A 1 122 ? 21.727 3.798 -9.915 1.00 80.81 122 ASP A N 1
ATOM 977 C CA . ASP A 1 122 ? 22.828 3.589 -8.981 1.00 80.81 122 ASP A CA 1
ATOM 978 C C . ASP A 1 122 ? 24.116 3.168 -9.735 1.00 80.81 122 ASP A C 1
ATOM 980 O O . ASP A 1 122 ? 24.054 2.655 -10.861 1.00 80.81 122 ASP A O 1
ATOM 984 N N . PRO A 1 123 ? 25.312 3.393 -9.153 1.00 78.25 123 PRO A N 1
ATOM 985 C CA . PRO A 1 123 ? 26.576 3.054 -9.808 1.00 78.25 123 PRO A CA 1
ATOM 986 C C . PRO A 1 123 ? 26.717 1.570 -10.182 1.00 78.25 123 PRO A C 1
ATOM 988 O O . PRO A 1 123 ? 27.455 1.246 -11.112 1.00 78.25 123 PRO A O 1
ATOM 991 N N . ALA A 1 124 ? 26.025 0.672 -9.473 1.00 79.38 124 ALA A N 1
ATOM 992 C CA . ALA A 1 124 ? 26.039 -0.757 -9.769 1.00 79.38 124 ALA A CA 1
ATOM 993 C C . ALA A 1 124 ? 25.255 -1.054 -11.055 1.00 79.38 124 ALA A C 1
ATOM 995 O O . ALA A 1 124 ? 25.765 -1.729 -11.950 1.00 79.38 124 ALA A O 1
ATOM 996 N N . LEU A 1 125 ? 24.076 -0.452 -11.215 1.00 79.00 125 LEU A N 1
ATOM 997 C CA . LEU A 1 125 ? 23.242 -0.630 -12.394 1.00 79.00 125 LEU A CA 1
ATOM 998 C C . LEU A 1 125 ? 23.912 -0.096 -13.662 1.00 79.00 125 LEU A C 1
ATOM 1000 O O . LEU A 1 125 ? 23.760 -0.667 -14.736 1.00 79.00 125 LEU A O 1
ATOM 1004 N N . ASP A 1 126 ? 24.692 0.976 -13.559 1.00 80.31 126 ASP A N 1
ATOM 1005 C CA . ASP A 1 126 ? 25.472 1.502 -14.681 1.00 80.31 126 ASP A CA 1
ATOM 1006 C C . ASP A 1 126 ? 26.504 0.492 -15.214 1.00 80.31 126 ASP A C 1
ATOM 1008 O O . ASP A 1 126 ? 26.721 0.389 -16.430 1.00 80.31 126 ASP A O 1
ATOM 1012 N N . MET A 1 127 ? 27.127 -0.269 -14.310 1.00 78.56 127 MET A N 1
ATOM 1013 C CA . MET A 1 127 ? 28.029 -1.367 -14.653 1.00 78.56 127 MET A CA 1
ATOM 1014 C C . MET A 1 127 ? 27.251 -2.559 -15.226 1.00 78.56 127 MET A C 1
ATOM 1016 O O . MET A 1 127 ? 27.678 -3.144 -16.228 1.00 78.56 127 MET A O 1
ATOM 1020 N N . ASP A 1 128 ? 26.083 -2.863 -14.662 1.00 83.88 128 ASP A N 1
ATOM 1021 C CA . ASP A 1 128 ? 25.202 -3.927 -15.142 1.00 83.88 128 ASP A CA 1
ATOM 1022 C C . ASP A 1 128 ? 24.682 -3.635 -16.552 1.00 83.88 128 ASP A C 1
ATOM 1024 O O . ASP A 1 128 ? 24.762 -4.503 -17.414 1.00 83.88 128 ASP A O 1
ATOM 1028 N N . ILE A 1 129 ? 24.243 -2.408 -16.853 1.00 87.12 129 ILE A N 1
ATOM 1029 C CA . ILE A 1 129 ? 23.785 -2.006 -18.193 1.00 87.12 129 ILE A CA 1
ATOM 1030 C C . ILE A 1 129 ? 24.876 -2.278 -19.227 1.00 87.12 129 ILE A C 1
ATOM 1032 O O . ILE A 1 129 ? 24.600 -2.871 -20.270 1.00 87.12 129 ILE A O 1
ATOM 1036 N N . ARG A 1 130 ? 26.123 -1.878 -18.943 1.00 85.69 130 ARG A N 1
ATOM 1037 C CA . ARG A 1 130 ? 27.259 -2.114 -19.848 1.00 85.69 130 ARG A CA 1
ATOM 1038 C C . ARG A 1 130 ? 27.519 -3.606 -20.027 1.00 85.69 130 ARG A C 1
ATOM 1040 O O . ARG A 1 130 ? 27.677 -4.063 -21.154 1.00 85.69 130 ARG A O 1
ATOM 1047 N N . THR A 1 131 ? 27.531 -4.355 -18.930 1.00 86.25 131 THR A N 1
ATOM 1048 C CA . THR A 1 131 ? 27.800 -5.800 -18.924 1.00 86.25 131 THR A CA 1
ATOM 1049 C C . THR A 1 131 ? 26.726 -6.569 -19.692 1.00 86.25 131 THR A C 1
ATOM 1051 O O . THR A 1 131 ? 27.036 -7.373 -20.570 1.00 86.25 131 THR A O 1
ATOM 1054 N N . ILE A 1 132 ? 25.456 -6.264 -19.433 1.00 85.44 132 ILE A N 1
ATOM 1055 C CA . ILE A 1 132 ? 24.303 -6.858 -20.109 1.00 85.44 132 ILE A CA 1
ATOM 1056 C C . ILE A 1 132 ? 24.309 -6.471 -21.592 1.00 85.44 132 ILE A C 1
ATOM 1058 O O . ILE A 1 132 ? 24.065 -7.322 -22.444 1.00 85.44 132 ILE A O 1
ATOM 1062 N N . LEU A 1 133 ? 24.649 -5.223 -21.935 1.00 86.81 133 LEU A N 1
ATOM 1063 C CA . LEU A 1 133 ? 24.781 -4.803 -23.332 1.00 86.81 133 LEU A CA 1
ATOM 1064 C C . LEU A 1 133 ? 25.809 -5.647 -24.083 1.00 86.81 133 LEU A C 1
ATOM 1066 O O . LEU A 1 133 ? 25.545 -5.999 -25.228 1.00 86.81 133 LEU A O 1
ATOM 1070 N N . TYR A 1 134 ? 26.946 -6.005 -23.480 1.00 85.19 134 TYR A N 1
ATOM 1071 C CA . TYR A 1 134 ? 27.921 -6.895 -24.126 1.00 85.19 134 TYR A CA 1
ATOM 1072 C C . TYR A 1 134 ? 27.379 -8.309 -24.367 1.00 85.19 134 TYR A C 1
ATOM 1074 O O . TYR A 1 134 ? 27.762 -8.939 -25.350 1.00 85.19 134 TYR A O 1
ATOM 1082 N N . ALA A 1 135 ? 26.467 -8.793 -23.520 1.00 85.56 135 ALA A N 1
ATOM 1083 C CA . ALA A 1 135 ? 25.831 -10.096 -23.698 1.00 85.56 135 ALA A CA 1
ATOM 1084 C C . ALA A 1 135 ? 24.818 -10.121 -24.861 1.00 85.56 135 ALA A C 1
ATOM 1086 O O . ALA A 1 135 ? 24.558 -11.182 -25.428 1.00 85.56 135 ALA A O 1
ATOM 1087 N N . PHE A 1 136 ? 24.258 -8.968 -25.245 1.00 86.06 136 PHE A N 1
ATOM 1088 C CA . PHE A 1 136 ? 23.298 -8.853 -26.344 1.00 86.06 136 PHE A CA 1
ATOM 1089 C C . PHE A 1 136 ? 23.930 -8.264 -27.612 1.00 86.06 136 PHE A C 1
ATOM 1091 O O . PHE A 1 136 ? 24.538 -7.195 -27.601 1.00 86.06 136 PHE A O 1
ATOM 1098 N N . SER A 1 137 ? 23.706 -8.932 -28.743 1.00 82.75 137 SER A N 1
ATOM 1099 C CA . SER A 1 137 ? 24.136 -8.479 -30.072 1.00 82.75 137 SER A CA 1
ATOM 1100 C C . SER A 1 137 ? 22.945 -8.072 -30.942 1.00 82.75 137 SER A C 1
ATOM 1102 O O . SER A 1 137 ? 21.831 -8.562 -30.758 1.00 82.75 137 SER A O 1
ATOM 1104 N N . GLY A 1 138 ? 23.187 -7.201 -31.923 1.00 83.31 138 GLY A N 1
ATOM 1105 C CA . GLY A 1 138 ? 22.193 -6.797 -32.918 1.00 83.31 138 GLY A CA 1
ATOM 1106 C C . GLY A 1 138 ? 21.490 -5.462 -32.628 1.00 83.31 138 GLY A C 1
ATOM 1107 O O . GLY A 1 138 ? 21.681 -4.861 -31.570 1.00 83.31 138 GLY A O 1
ATOM 1108 N N . PRO A 1 139 ? 20.655 -4.989 -33.572 1.00 79.38 139 PRO A N 1
ATOM 1109 C CA . PRO A 1 139 ? 20.127 -3.619 -33.585 1.00 79.38 139 PRO A CA 1
ATOM 1110 C C . PRO A 1 139 ? 19.107 -3.326 -32.475 1.00 79.38 139 PRO A C 1
ATOM 1112 O O . PRO A 1 139 ? 18.782 -2.171 -32.223 1.00 79.38 139 PRO A O 1
ATOM 1115 N N . THR A 1 140 ? 18.582 -4.355 -31.807 1.00 84.81 140 THR A N 1
ATOM 1116 C CA . THR A 1 140 ? 17.593 -4.224 -30.725 1.00 84.81 140 THR A CA 1
ATOM 1117 C C . THR A 1 140 ? 18.191 -4.442 -29.336 1.00 84.81 140 THR A C 1
ATOM 1119 O O . THR A 1 140 ? 17.441 -4.529 -28.365 1.00 84.81 140 THR A O 1
ATOM 1122 N N . ARG A 1 141 ? 19.521 -4.527 -29.202 1.00 89.19 141 ARG A N 1
ATOM 1123 C CA . ARG A 1 141 ? 20.192 -4.826 -27.924 1.00 89.19 141 ARG A CA 1
ATOM 1124 C C . ARG A 1 141 ? 19.810 -3.868 -26.793 1.00 89.19 141 ARG A C 1
ATOM 1126 O O . ARG A 1 141 ? 19.480 -4.340 -25.710 1.00 89.19 141 ARG A O 1
ATOM 1133 N N . ALA A 1 142 ? 19.733 -2.562 -27.057 1.00 89.00 142 ALA A N 1
ATOM 1134 C CA . ALA A 1 142 ? 19.302 -1.565 -26.072 1.00 89.00 142 ALA A CA 1
ATOM 1135 C C . ALA A 1 142 ? 17.875 -1.827 -25.550 1.00 89.00 142 ALA A C 1
ATOM 1137 O O . ALA A 1 142 ? 17.609 -1.704 -24.356 1.00 89.00 142 ALA A O 1
ATOM 1138 N N . MET A 1 143 ? 16.963 -2.272 -26.424 1.00 89.31 143 MET A N 1
ATOM 1139 C CA . MET A 1 143 ? 15.602 -2.657 -26.032 1.00 89.31 143 MET A CA 1
ATOM 1140 C C . MET A 1 143 ? 15.600 -3.910 -25.149 1.00 89.31 143 MET A C 1
ATOM 1142 O O . MET A 1 143 ? 14.875 -3.956 -24.157 1.00 89.31 143 MET A O 1
ATOM 1146 N N . SER A 1 144 ? 16.419 -4.912 -25.475 1.00 90.81 144 SER A N 1
ATOM 1147 C CA . SER A 1 144 ? 16.546 -6.126 -24.659 1.00 90.81 144 SER A CA 1
ATOM 1148 C C . SER A 1 144 ? 17.093 -5.814 -23.265 1.00 90.81 144 SER A C 1
ATOM 1150 O O . SER A 1 144 ? 16.531 -6.270 -22.270 1.00 90.81 144 SER A O 1
ATOM 1152 N N . VAL A 1 145 ? 18.138 -4.983 -23.174 1.00 92.12 145 VAL A N 1
ATOM 1153 C CA . VAL A 1 145 ? 18.715 -4.558 -21.887 1.00 92.12 145 VAL A CA 1
ATOM 1154 C C . VAL A 1 145 ? 17.704 -3.758 -21.077 1.00 92.12 145 VAL A C 1
ATOM 1156 O O . VAL A 1 145 ? 17.509 -4.041 -19.897 1.00 92.12 145 VAL A O 1
ATOM 1159 N N . PHE A 1 146 ? 16.996 -2.825 -21.718 1.00 93.38 146 PHE A N 1
ATOM 1160 C CA . PHE A 1 146 ? 15.908 -2.077 -21.093 1.00 93.38 146 PHE A CA 1
ATOM 1161 C C . PHE A 1 146 ? 14.876 -3.008 -20.440 1.00 93.38 146 PHE A C 1
ATOM 1163 O O . PHE A 1 146 ? 14.528 -2.805 -19.280 1.00 93.38 146 PHE A O 1
ATOM 1170 N N . GLN A 1 147 ? 14.418 -4.055 -21.136 1.00 92.00 147 GLN A N 1
ATOM 1171 C CA . GLN A 1 147 ? 13.419 -4.979 -20.586 1.00 92.00 147 GLN A CA 1
ATOM 1172 C C . GLN A 1 147 ? 13.916 -5.743 -19.354 1.00 92.00 147 GLN A C 1
ATOM 1174 O O . GLN A 1 147 ? 13.128 -6.014 -18.447 1.00 92.00 147 GLN A O 1
ATOM 1179 N N . VAL A 1 148 ? 15.203 -6.097 -19.313 1.00 91.94 148 VAL A N 1
ATOM 1180 C CA . VAL A 1 148 ? 15.811 -6.773 -18.158 1.00 91.94 148 VAL A CA 1
ATOM 1181 C C . VAL A 1 148 ? 15.919 -5.808 -16.979 1.00 91.94 148 VAL A C 1
ATOM 1183 O O . VAL A 1 148 ? 15.420 -6.096 -15.891 1.00 91.94 148 VAL A O 1
ATOM 1186 N N . VAL A 1 149 ? 16.511 -4.637 -17.209 1.00 92.19 149 VAL A N 1
ATOM 1187 C CA . VAL A 1 149 ? 16.789 -3.649 -16.162 1.00 92.19 149 VAL A CA 1
ATOM 1188 C C . VAL A 1 149 ? 15.502 -3.072 -15.579 1.00 92.19 149 VAL A C 1
ATOM 1190 O O . VAL A 1 149 ? 15.364 -2.948 -14.363 1.00 92.19 149 VAL A O 1
ATOM 1193 N N . VAL A 1 150 ? 14.504 -2.776 -16.413 1.00 94.44 150 VAL A N 1
ATOM 1194 C CA . VAL A 1 150 ? 13.256 -2.182 -15.923 1.00 94.44 150 VAL A CA 1
ATOM 1195 C C . VAL A 1 150 ? 12.495 -3.134 -14.997 1.00 94.44 150 VAL A C 1
ATOM 1197 O O . VAL A 1 150 ? 11.878 -2.677 -14.041 1.00 94.44 150 VAL A O 1
ATOM 1200 N N . LYS A 1 151 ? 12.594 -4.458 -15.197 1.00 93.56 151 LYS A N 1
ATOM 1201 C CA . LYS A 1 151 ? 12.018 -5.452 -14.274 1.00 93.56 151 LYS A CA 1
ATOM 1202 C C . LYS A 1 151 ? 12.697 -5.432 -12.906 1.00 93.56 151 LYS A C 1
ATOM 1204 O O . LYS A 1 151 ? 12.005 -5.520 -11.894 1.00 93.56 151 LYS A O 1
ATOM 1209 N N . GLN A 1 152 ? 14.020 -5.271 -12.867 1.00 92.06 152 GLN A N 1
ATOM 1210 C CA . GLN A 1 152 ? 14.764 -5.116 -11.612 1.00 92.06 152 GLN A CA 1
ATOM 1211 C C . GLN A 1 152 ? 14.356 -3.823 -10.888 1.00 92.06 152 GLN A C 1
ATOM 1213 O O . GLN A 1 152 ? 14.127 -3.831 -9.680 1.00 92.06 152 GLN A O 1
ATOM 1218 N N . LEU A 1 153 ? 14.175 -2.726 -11.630 1.00 93.12 153 LEU A N 1
ATOM 1219 C CA . LEU A 1 153 ? 13.704 -1.456 -11.071 1.00 93.12 153 LEU A CA 1
ATOM 1220 C C . LEU A 1 153 ? 12.262 -1.529 -10.554 1.00 93.12 153 LEU A C 1
ATOM 1222 O O . LEU A 1 153 ? 11.974 -0.986 -9.491 1.00 93.12 153 LEU A O 1
ATOM 1226 N N . ILE A 1 154 ? 11.361 -2.232 -11.248 1.00 95.56 154 ILE A N 1
ATOM 1227 C CA . ILE A 1 154 ? 9.987 -2.460 -10.769 1.00 95.56 154 ILE A CA 1
ATOM 1228 C C . ILE A 1 154 ? 10.004 -3.204 -9.429 1.00 95.56 154 ILE A C 1
ATOM 1230 O O . ILE A 1 154 ? 9.265 -2.831 -8.520 1.00 95.56 154 ILE A O 1
ATOM 1234 N N . ALA A 1 155 ? 10.880 -4.201 -9.262 1.00 94.50 155 ALA A N 1
ATOM 1235 C CA . ALA A 1 155 ? 10.998 -4.931 -8.001 1.00 94.50 155 ALA A CA 1
ATOM 1236 C C . ALA A 1 155 ? 11.381 -4.018 -6.818 1.00 94.50 155 ALA A C 1
ATOM 1238 O O . ALA A 1 155 ? 10.889 -4.223 -5.708 1.00 94.50 155 ALA A O 1
ATOM 1239 N N . ARG A 1 156 ? 12.172 -2.959 -7.055 1.00 95.12 156 ARG A N 1
ATOM 1240 C CA . ARG A 1 156 ? 12.541 -1.959 -6.031 1.00 95.12 156 ARG A CA 1
ATOM 1241 C C . ARG A 1 156 ? 11.358 -1.109 -5.547 1.00 95.12 156 ARG A C 1
ATOM 1243 O O . ARG A 1 156 ? 11.451 -0.516 -4.479 1.00 95.12 156 ARG A O 1
ATOM 1250 N N . LEU A 1 157 ? 10.243 -1.064 -6.283 1.00 97.00 157 LEU A N 1
ATOM 1251 C CA . LEU A 1 157 ? 9.026 -0.348 -5.871 1.00 97.00 157 LEU A CA 1
ATOM 1252 C C . LEU A 1 157 ? 8.201 -1.126 -4.833 1.00 97.00 157 LEU A C 1
ATOM 1254 O O . LEU A 1 157 ? 7.327 -0.548 -4.185 1.00 97.00 157 LEU A O 1
ATOM 1258 N N . LYS A 1 158 ? 8.462 -2.428 -4.658 1.00 97.19 158 LYS A N 1
ATOM 1259 C CA . LYS A 1 158 ? 7.690 -3.291 -3.756 1.00 97.19 158 LYS A CA 1
ATOM 1260 C C . LYS A 1 158 ? 7.850 -2.895 -2.293 1.00 97.19 158 LYS A C 1
ATOM 1262 O O . LYS A 1 158 ? 6.855 -2.650 -1.620 1.00 97.19 158 LYS A O 1
ATOM 1267 N N . GLU A 1 159 ? 9.087 -2.817 -1.819 1.00 97.19 159 GLU A N 1
ATOM 1268 C CA . GLU A 1 159 ? 9.392 -2.538 -0.414 1.00 97.19 159 GLU A CA 1
ATOM 1269 C C . GLU A 1 159 ? 8.790 -1.214 0.095 1.00 97.19 159 GLU A C 1
ATOM 1271 O O . GLU A 1 159 ? 8.054 -1.245 1.083 1.00 97.19 159 GLU A O 1
ATOM 1276 N N . PRO A 1 160 ? 8.971 -0.061 -0.583 1.00 97.88 160 PRO A N 1
ATOM 1277 C CA . PRO A 1 160 ? 8.339 1.189 -0.153 1.00 97.88 160 PRO A CA 1
ATOM 1278 C C . PRO A 1 160 ? 6.803 1.136 -0.204 1.00 97.88 160 PRO A C 1
ATOM 1280 O O . PRO A 1 160 ? 6.143 1.759 0.626 1.00 97.88 160 PRO A O 1
ATOM 1283 N N . SER A 1 161 ? 6.217 0.357 -1.121 1.00 98.31 161 SER A N 1
ATOM 1284 C CA . SER A 1 161 ? 4.760 0.155 -1.188 1.00 98.31 161 SER A CA 1
ATOM 1285 C C . SER A 1 161 ? 4.236 -0.670 -0.007 1.00 98.31 161 SER A C 1
ATOM 1287 O O . SER A 1 161 ? 3.205 -0.338 0.579 1.00 98.31 161 SER A O 1
ATOM 1289 N N . LEU A 1 162 ? 4.966 -1.711 0.405 1.00 98.31 162 LEU A N 1
ATOM 1290 C CA . LEU A 1 162 ? 4.644 -2.475 1.614 1.00 98.31 162 LEU A CA 1
ATOM 1291 C C . LEU A 1 162 ? 4.857 -1.643 2.880 1.00 98.31 162 LEU A C 1
ATOM 1293 O O . LEU A 1 162 ? 4.055 -1.731 3.811 1.00 98.31 162 LEU A O 1
ATOM 1297 N N . LYS A 1 163 ? 5.883 -0.784 2.903 1.00 98.31 163 LYS A N 1
ATOM 1298 C CA . LYS A 1 163 ? 6.107 0.130 4.024 1.00 98.31 163 LYS A CA 1
ATOM 1299 C C . LYS A 1 163 ? 4.959 1.125 4.185 1.00 98.31 163 LYS A C 1
ATOM 1301 O O . LYS A 1 163 ? 4.556 1.388 5.312 1.00 98.31 163 LYS A O 1
ATOM 1306 N N . CYS A 1 164 ? 4.380 1.613 3.088 1.00 98.12 164 CYS A N 1
ATOM 1307 C CA . CYS A 1 164 ? 3.176 2.446 3.133 1.00 98.12 164 CYS A CA 1
ATOM 1308 C C . CYS A 1 164 ? 1.997 1.727 3.811 1.00 98.12 164 CYS A C 1
ATOM 1310 O O . CYS A 1 164 ? 1.334 2.320 4.656 1.00 98.12 164 CYS A O 1
ATOM 1312 N N . CYS A 1 165 ? 1.795 0.431 3.534 1.00 98.06 165 CYS A N 1
ATOM 1313 C CA . CYS A 1 165 ? 0.768 -0.366 4.218 1.00 98.06 165 CYS A CA 1
ATOM 1314 C C . CYS A 1 165 ? 0.989 -0.388 5.739 1.00 98.06 165 CYS A C 1
ATOM 1316 O O . CYS A 1 165 ? 0.039 -0.243 6.502 1.00 98.06 165 CYS A O 1
ATOM 1318 N N . GLN A 1 166 ? 2.241 -0.563 6.174 1.00 97.81 166 GLN A N 1
ATOM 1319 C CA . GLN A 1 166 ? 2.594 -0.561 7.597 1.00 97.81 166 GLN A CA 1
ATOM 1320 C C . GLN A 1 166 ? 2.341 0.801 8.244 1.00 97.81 166 GLN A C 1
ATOM 1322 O O . GLN A 1 166 ? 1.742 0.849 9.305 1.00 97.81 166 GLN A O 1
ATOM 1327 N N . LEU A 1 167 ? 2.732 1.903 7.594 1.00 97.12 167 LEU A N 1
ATOM 1328 C CA . LEU A 1 167 ? 2.503 3.249 8.132 1.00 97.12 167 LEU A CA 1
ATOM 1329 C C . LEU A 1 167 ? 1.013 3.529 8.356 1.00 97.12 167 LEU A C 1
ATOM 1331 O O . LEU A 1 167 ? 0.644 4.088 9.382 1.00 97.12 167 LEU A O 1
ATOM 1335 N N . VAL A 1 168 ? 0.155 3.104 7.424 1.00 96.00 168 VAL A N 1
ATOM 1336 C CA . VAL A 1 168 ? -1.301 3.230 7.579 1.00 96.00 168 VAL A CA 1
ATOM 1337 C C . VAL A 1 168 ? -1.809 2.365 8.732 1.00 96.00 168 VAL A C 1
ATOM 1339 O O . VAL A 1 168 ? -2.622 2.827 9.526 1.00 96.00 168 VAL A O 1
ATOM 1342 N N . HIS A 1 169 ? -1.331 1.125 8.850 1.00 96.06 169 HIS A N 1
ATOM 1343 C CA . HIS A 1 169 ? -1.672 0.256 9.976 1.00 96.06 169 HIS A CA 1
ATOM 1344 C C . HIS A 1 169 ? -1.271 0.870 11.323 1.00 96.06 169 HIS A C 1
ATOM 1346 O O . HIS A 1 169 ? -2.079 0.900 12.247 1.00 96.06 169 HIS A O 1
ATOM 1352 N N . ASP A 1 170 ? -0.051 1.387 11.428 1.00 95.94 170 ASP A N 1
ATOM 1353 C CA . ASP A 1 170 ? 0.451 2.014 12.648 1.00 95.94 170 ASP A CA 1
ATOM 1354 C C . ASP A 1 170 ? -0.378 3.260 12.998 1.00 95.94 170 ASP A C 1
ATOM 1356 O O . ASP A 1 170 ? -0.733 3.456 14.159 1.00 95.94 170 ASP A O 1
ATOM 1360 N N . GLU A 1 171 ? -0.794 4.044 11.999 1.00 94.06 171 GLU A N 1
ATOM 1361 C CA . GLU A 1 171 ? -1.704 5.176 12.199 1.00 94.06 171 GLU A CA 1
ATOM 1362 C C . GLU A 1 171 ? -3.076 4.736 12.734 1.00 94.06 171 GLU A C 1
ATOM 1364 O O . GLU A 1 171 ? -3.627 5.380 13.626 1.00 94.06 171 GLU A O 1
ATOM 1369 N N . PHE A 1 172 ? -3.617 3.603 12.275 1.00 93.62 172 PHE A N 1
ATOM 1370 C CA . PHE A 1 172 ? -4.840 3.042 12.860 1.00 93.62 172 PHE A CA 1
ATOM 1371 C C . PHE A 1 172 ? -4.683 2.694 14.343 1.00 93.62 172 PHE A C 1
ATOM 1373 O O . PHE A 1 172 ? -5.616 2.912 15.118 1.00 93.62 172 PHE A O 1
ATOM 1380 N N . ILE A 1 173 ? -3.521 2.173 14.746 1.00 94.38 173 ILE A N 1
ATOM 1381 C CA . ILE A 1 173 ? -3.228 1.878 16.154 1.00 94.38 173 ILE A CA 1
ATOM 1382 C C . ILE A 1 173 ? -3.120 3.166 16.973 1.00 94.38 173 ILE A C 1
ATOM 1384 O O . ILE A 1 173 ? -3.671 3.239 18.070 1.00 94.38 173 ILE A O 1
ATOM 1388 N N . LEU A 1 174 ? -2.485 4.207 16.433 1.00 93.25 174 LEU A N 1
ATOM 1389 C CA . LEU A 1 174 ? -2.416 5.511 17.098 1.00 93.25 174 LEU A CA 1
ATOM 1390 C C . LEU A 1 174 ? -3.808 6.124 17.299 1.00 93.25 174 LEU A C 1
ATOM 1392 O O . LEU A 1 174 ? -4.115 6.613 18.385 1.00 93.25 174 LEU A O 1
ATOM 1396 N N . VAL A 1 175 ? -4.675 6.052 16.284 1.00 91.88 175 VAL A N 1
ATOM 1397 C CA . VAL A 1 175 ? -6.071 6.509 16.388 1.00 91.88 175 VAL A CA 1
ATOM 1398 C C . VAL A 1 175 ? -6.849 5.690 17.419 1.00 91.88 175 VAL A C 1
ATOM 1400 O O . VAL A 1 175 ? -7.638 6.253 18.177 1.00 91.88 175 VAL A O 1
ATOM 1403 N N . LEU A 1 176 ? -6.635 4.372 17.475 1.00 93.50 176 LEU A N 1
ATOM 1404 C CA . LEU A 1 176 ? -7.244 3.514 18.488 1.00 93.50 176 LEU A CA 1
ATOM 1405 C C . LEU A 1 176 ? -6.864 3.972 19.901 1.00 93.50 176 LEU A C 1
ATOM 1407 O O . LEU A 1 176 ? -7.760 4.195 20.712 1.00 93.50 176 LEU A O 1
ATOM 1411 N N . GLU A 1 177 ? -5.574 4.141 20.189 1.00 93.62 177 GLU A N 1
ATOM 1412 C CA . GLU A 1 177 ? -5.109 4.551 21.520 1.00 93.62 177 GLU A CA 1
ATOM 1413 C C . GLU A 1 177 ? -5.640 5.935 21.916 1.00 93.62 177 GLU A C 1
ATOM 1415 O O . GLU A 1 177 ? -6.182 6.089 23.011 1.00 93.62 177 GLU A O 1
ATOM 1420 N N . GLU A 1 178 ? -5.622 6.910 21.000 1.00 91.75 178 GLU A N 1
ATOM 1421 C CA . GLU A 1 178 ? -6.183 8.249 21.238 1.00 91.75 178 GLU A CA 1
ATOM 1422 C C . GLU A 1 178 ? -7.678 8.191 21.614 1.00 91.75 178 GLU A C 1
ATOM 1424 O O . GLU A 1 178 ? -8.136 8.873 22.536 1.00 91.75 178 GLU A O 1
ATOM 1429 N N . LEU A 1 179 ? -8.460 7.351 20.928 1.00 91.06 179 LEU A N 1
ATOM 1430 C CA . LEU A 1 179 ? -9.888 7.184 21.213 1.00 91.06 179 LEU A CA 1
ATOM 1431 C C . LEU A 1 179 ? -10.148 6.426 22.522 1.00 91.06 179 LEU A C 1
ATOM 1433 O O . LEU A 1 179 ? -11.131 6.722 23.210 1.00 91.06 179 LEU A O 1
ATOM 1437 N N . LEU A 1 180 ? -9.291 5.464 22.877 1.00 91.88 180 LEU A N 1
ATOM 1438 C CA . LEU A 1 180 ? -9.379 4.751 24.151 1.00 91.88 180 LEU A CA 1
ATOM 1439 C C . LEU A 1 180 ? -9.039 5.670 25.333 1.00 91.88 180 LEU A C 1
ATOM 1441 O O . LEU A 1 180 ? -9.706 5.597 26.364 1.00 91.88 180 LEU A O 1
ATOM 1445 N N . GLU A 1 181 ? -8.060 6.564 25.180 1.00 91.19 181 GLU A N 1
ATOM 1446 C CA . GLU A 1 181 ? -7.679 7.553 26.197 1.00 91.19 181 GLU A CA 1
ATOM 1447 C C . GLU A 1 181 ? -8.731 8.659 26.375 1.00 91.19 181 GLU A C 1
ATOM 1449 O O . GLU A 1 181 ? -8.998 9.133 27.478 1.00 91.19 181 GLU A O 1
ATOM 1454 N N . LYS A 1 182 ? -9.396 9.075 25.298 1.00 89.31 182 LYS A N 1
ATOM 1455 C CA . LYS A 1 182 ? -10.369 10.169 25.376 1.00 89.31 182 LYS A CA 1
ATOM 1456 C C . LYS A 1 182 ? -11.652 9.798 26.130 1.00 89.31 182 LYS A C 1
ATOM 1458 O O . LYS A 1 182 ? -12.333 10.685 26.650 1.00 89.31 182 LYS A O 1
ATOM 1463 N N . LYS A 1 183 ? -12.033 8.513 26.173 1.00 87.12 183 LYS A N 1
ATOM 1464 C CA . LYS A 1 183 ? -13.319 8.096 26.756 1.00 87.12 183 LYS A CA 1
ATOM 1465 C C . LYS A 1 183 ? -13.191 7.685 28.229 1.00 87.12 183 LYS A C 1
ATOM 1467 O O . LYS A 1 183 ? -12.452 6.754 28.555 1.00 87.12 183 LYS A O 1
ATOM 1472 N N . PRO A 1 184 ? -14.010 8.268 29.127 1.00 86.00 184 PRO A N 1
ATOM 1473 C CA . PRO A 1 184 ? -13.971 7.932 30.551 1.00 86.00 184 PRO A CA 1
ATOM 1474 C C . PRO A 1 184 ? -14.425 6.492 30.832 1.00 86.00 184 PRO A C 1
ATOM 1476 O O . PRO A 1 184 ? -13.986 5.888 31.807 1.00 86.00 184 PRO A O 1
ATOM 1479 N N . ALA A 1 185 ? -15.262 5.908 29.966 1.00 84.94 185 ALA A N 1
ATOM 1480 C CA . ALA A 1 185 ? -15.717 4.525 30.108 1.00 84.94 185 ALA A CA 1
ATOM 1481 C C . ALA A 1 185 ? -14.549 3.520 30.099 1.00 84.94 185 ALA A C 1
ATOM 1483 O O . ALA A 1 185 ? -14.542 2.596 30.902 1.00 84.94 185 ALA A O 1
ATOM 1484 N N . PHE A 1 186 ? -13.532 3.728 29.258 1.00 89.12 186 PHE A N 1
ATOM 1485 C CA . PHE A 1 186 ? -12.372 2.831 29.184 1.00 89.12 186 PHE A CA 1
ATOM 1486 C C . PHE A 1 186 ? -11.397 2.992 30.357 1.00 89.12 186 PHE A C 1
ATOM 1488 O O . PHE A 1 186 ? -10.644 2.067 30.648 1.00 89.12 186 PHE A O 1
ATOM 1495 N N . HIS A 1 187 ? -11.432 4.132 31.053 1.00 88.50 187 HIS A N 1
ATOM 1496 C CA . HIS A 1 187 ? -10.693 4.325 32.304 1.00 88.50 187 HIS A CA 1
ATOM 1497 C C . HIS A 1 187 ? -11.384 3.619 33.466 1.00 88.50 187 HIS A C 1
ATOM 1499 O O . HIS A 1 187 ? -10.731 2.954 34.263 1.00 88.50 187 HIS A O 1
ATOM 1505 N N . ARG A 1 188 ? -12.716 3.740 33.531 1.00 87.69 188 ARG A N 1
ATOM 1506 C CA . ARG A 1 188 ? -13.533 3.082 34.553 1.00 87.69 188 ARG A CA 1
ATOM 1507 C C . ARG A 1 188 ? -13.497 1.562 34.419 1.00 87.69 188 ARG A C 1
ATOM 1509 O O . ARG A 1 188 ? -13.490 0.884 35.437 1.00 87.69 188 ARG A O 1
ATOM 1516 N N . TYR A 1 189 ? -13.457 1.044 33.191 1.00 91.25 189 TYR A N 1
ATOM 1517 C CA . TYR A 1 189 ? -13.491 -0.390 32.892 1.00 91.25 189 TYR A CA 1
ATOM 1518 C C . TYR A 1 189 ? -12.208 -0.833 32.155 1.00 91.25 189 TYR A C 1
ATOM 1520 O O . TYR A 1 189 ? -12.201 -0.952 30.924 1.00 91.25 189 TYR A O 1
ATOM 1528 N N . PRO A 1 190 ? -11.096 -1.077 32.875 1.00 90.81 190 PRO A N 1
ATOM 1529 C CA . PRO A 1 190 ? -9.807 -1.417 32.263 1.00 90.81 190 PRO A CA 1
ATOM 1530 C C . PRO A 1 190 ? -9.816 -2.775 31.543 1.00 90.81 190 PRO A C 1
ATOM 1532 O O . PRO A 1 190 ? -9.154 -2.927 30.513 1.00 90.81 190 PRO A O 1
ATOM 1535 N N . THR A 1 191 ? -10.598 -3.748 32.026 1.00 91.12 191 THR A N 1
ATOM 1536 C CA . THR A 1 191 ? -10.775 -5.054 31.367 1.00 91.12 191 THR A CA 1
ATOM 1537 C C . THR A 1 191 ? -11.436 -4.895 29.998 1.00 91.12 191 THR A C 1
ATOM 1539 O O . THR A 1 191 ? -10.922 -5.414 29.003 1.00 91.12 191 THR A O 1
ATOM 1542 N N . LEU A 1 192 ? -12.517 -4.105 29.922 1.00 91.69 192 LEU A N 1
ATOM 1543 C CA . LEU A 1 192 ? -13.150 -3.716 28.660 1.00 91.69 192 LEU A CA 1
ATOM 1544 C C . LEU A 1 192 ? -12.143 -3.036 27.728 1.00 91.69 192 LEU A C 1
ATOM 1546 O O . LEU A 1 192 ? -12.052 -3.427 26.568 1.00 91.69 192 LEU A O 1
ATOM 1550 N N . ARG A 1 193 ? -11.354 -2.066 28.216 1.00 93.19 193 ARG A N 1
ATOM 1551 C CA . ARG A 1 193 ? -10.329 -1.382 27.404 1.00 93.19 193 ARG A CA 1
ATOM 1552 C C . ARG A 1 193 ? -9.344 -2.372 26.781 1.00 93.19 193 ARG A C 1
ATOM 1554 O O . ARG A 1 193 ? -9.092 -2.300 25.581 1.00 93.19 193 ARG A O 1
ATOM 1561 N N . ALA A 1 194 ? -8.808 -3.302 27.572 1.00 93.19 194 ALA A N 1
ATOM 1562 C CA . ALA A 1 194 ? -7.835 -4.285 27.100 1.00 93.19 194 ALA A CA 1
ATOM 1563 C C . ALA A 1 194 ? -8.432 -5.240 26.050 1.00 93.19 194 ALA A C 1
ATOM 1565 O O . ALA A 1 194 ? -7.824 -5.463 24.999 1.00 93.19 194 ALA A O 1
ATOM 1566 N N . ARG A 1 195 ? -9.640 -5.766 26.299 1.00 93.19 195 ARG A N 1
ATOM 1567 C CA . ARG A 1 195 ? -10.353 -6.639 25.350 1.00 93.19 195 ARG A CA 1
ATOM 1568 C C . ARG A 1 195 ? -10.705 -5.903 24.058 1.00 93.19 195 ARG A C 1
ATOM 1570 O O . ARG A 1 195 ? -10.488 -6.437 22.971 1.00 93.19 195 ARG A O 1
ATOM 1577 N N . PHE A 1 196 ? -11.180 -4.663 24.166 1.00 94.88 196 PHE A N 1
ATOM 1578 C CA . PHE A 1 196 ? -11.496 -3.810 23.023 1.00 94.88 196 PHE A CA 1
ATOM 1579 C C . PHE A 1 196 ? -10.251 -3.558 22.169 1.00 94.88 196 PHE A C 1
ATOM 1581 O O . PHE A 1 196 ? -10.260 -3.840 20.973 1.00 94.88 196 PHE A O 1
ATOM 1588 N N . HIS A 1 197 ? -9.154 -3.115 22.794 1.00 95.50 197 HIS A N 1
ATOM 1589 C CA . HIS A 1 197 ? -7.877 -2.886 22.122 1.00 95.50 197 HIS A CA 1
ATOM 1590 C C . HIS A 1 197 ? -7.393 -4.143 21.383 1.00 95.50 197 HIS A C 1
ATOM 1592 O O . HIS A 1 197 ? -7.132 -4.099 20.181 1.00 95.50 197 HIS A O 1
ATOM 1598 N N . SER A 1 198 ? -7.344 -5.285 22.079 1.00 96.56 198 SER A N 1
ATOM 1599 C CA . SER A 1 198 ? -6.934 -6.571 21.498 1.00 96.56 198 SER A CA 1
ATOM 1600 C C . SER A 1 198 ? -7.782 -6.954 20.280 1.00 96.56 198 SER A C 1
ATOM 1602 O O . SER A 1 198 ? -7.248 -7.354 19.245 1.00 96.56 198 SER A O 1
ATOM 1604 N N . THR A 1 199 ? -9.101 -6.768 20.361 1.00 96.38 199 THR A N 1
ATOM 1605 C CA . THR A 1 199 ? -10.030 -7.090 19.268 1.00 96.38 199 THR A CA 1
ATOM 1606 C C . THR A 1 199 ? -9.759 -6.242 18.026 1.00 96.38 199 THR A C 1
ATOM 1608 O O . THR A 1 199 ? -9.642 -6.787 16.925 1.00 96.38 199 THR A O 1
ATOM 1611 N N . VAL A 1 200 ? -9.601 -4.922 18.188 1.00 96.44 200 VAL A N 1
ATOM 1612 C CA . VAL A 1 200 ? -9.315 -4.008 17.068 1.00 96.44 200 VAL A CA 1
ATOM 1613 C C . VAL A 1 200 ? -7.960 -4.327 16.435 1.00 96.44 200 VAL A C 1
ATOM 1615 O O . VAL A 1 200 ? -7.875 -4.463 15.215 1.00 96.44 200 VAL A O 1
ATOM 1618 N N . VAL A 1 201 ? -6.912 -4.521 17.240 1.00 96.88 201 VAL A N 1
ATOM 1619 C CA . VAL A 1 201 ? -5.570 -4.878 16.745 1.00 96.88 201 VAL A CA 1
ATOM 1620 C C . VAL A 1 201 ? -5.599 -6.190 15.963 1.00 96.88 201 VAL A C 1
ATOM 1622 O O . VAL A 1 201 ? -5.064 -6.279 14.858 1.00 96.88 201 VAL A O 1
ATOM 1625 N N . ASN A 1 202 ? -6.263 -7.217 16.497 1.00 97.62 202 ASN A N 1
ATOM 1626 C CA . ASN A 1 202 ? -6.384 -8.508 15.824 1.00 97.62 202 ASN A CA 1
ATOM 1627 C C . ASN A 1 202 ? -7.161 -8.400 14.508 1.00 97.62 202 ASN A C 1
ATOM 1629 O O . ASN A 1 202 ? -6.807 -9.063 13.530 1.00 97.62 202 ASN A O 1
ATOM 1633 N N . PHE A 1 203 ? -8.200 -7.565 14.463 1.00 97.38 203 PHE A N 1
ATOM 1634 C CA . PHE A 1 203 ? -8.936 -7.279 13.237 1.00 97.38 203 PHE A CA 1
ATOM 1635 C C . PHE A 1 203 ? -8.034 -6.616 12.182 1.00 97.38 203 PHE A C 1
ATOM 1637 O O . PHE A 1 203 ? -7.970 -7.090 11.045 1.00 97.38 203 PHE A O 1
ATOM 1644 N N . LEU A 1 204 ? -7.285 -5.575 12.558 1.00 96.94 204 LEU A N 1
ATOM 1645 C CA . LEU A 1 204 ? -6.389 -4.852 11.649 1.00 96.94 204 LEU A CA 1
ATOM 1646 C C . LEU A 1 204 ? -5.263 -5.750 11.121 1.00 96.94 204 LEU A C 1
ATOM 1648 O O . LEU A 1 204 ? -5.022 -5.787 9.914 1.00 96.94 204 LEU A O 1
ATOM 1652 N N . ASN A 1 205 ? -4.654 -6.568 11.982 1.00 97.75 205 ASN A N 1
ATOM 1653 C CA . ASN A 1 205 ? -3.642 -7.549 11.582 1.00 97.75 205 ASN A CA 1
ATOM 1654 C C . ASN A 1 205 ? -4.180 -8.557 10.553 1.00 97.75 205 ASN A C 1
ATOM 1656 O O . ASN A 1 205 ? -3.491 -8.896 9.588 1.00 97.75 205 ASN A O 1
ATOM 1660 N N . LYS A 1 206 ? -5.428 -9.019 10.714 1.00 97.56 206 LYS A N 1
ATOM 1661 C CA . LYS A 1 206 ? -6.080 -9.905 9.734 1.00 97.56 206 LYS A CA 1
ATOM 1662 C C . LYS A 1 206 ? -6.333 -9.186 8.406 1.00 97.56 206 LYS A C 1
ATOM 1664 O O . LYS A 1 206 ? -6.089 -9.776 7.355 1.00 97.56 206 LYS A O 1
ATOM 1669 N N . ALA A 1 207 ? -6.762 -7.924 8.438 1.00 97.00 207 ALA A N 1
ATOM 1670 C CA . ALA A 1 207 ? -6.990 -7.104 7.242 1.00 97.00 207 ALA A CA 1
ATOM 1671 C C . ALA A 1 207 ? -5.687 -6.738 6.496 1.00 97.00 207 ALA A C 1
ATOM 1673 O O . ALA A 1 207 ? -5.681 -6.542 5.276 1.00 97.00 207 ALA A O 1
ATOM 1674 N N . MET A 1 208 ? -4.549 -6.710 7.192 1.00 97.56 208 MET A N 1
ATOM 1675 C CA . MET A 1 208 ? -3.242 -6.436 6.588 1.00 97.56 208 MET A CA 1
ATOM 1676 C C . MET A 1 208 ? -2.761 -7.529 5.628 1.00 97.56 208 MET A C 1
ATOM 1678 O O . MET A 1 208 ? -2.083 -7.228 4.641 1.00 97.56 208 MET A O 1
ATOM 1682 N N . VAL A 1 209 ? -3.130 -8.791 5.858 1.00 97.12 209 VAL A N 1
ATOM 1683 C CA . VAL A 1 209 ? -2.719 -9.922 5.007 1.00 97.12 209 VAL A CA 1
ATOM 1684 C C . VAL A 1 209 ? -3.213 -9.777 3.554 1.00 97.12 209 VAL A C 1
ATOM 1686 O O . VAL A 1 209 ? -2.379 -9.788 2.644 1.00 97.12 209 VAL A O 1
ATOM 1689 N N . PRO A 1 210 ? -4.521 -9.595 3.274 1.00 98.00 210 PRO A N 1
ATOM 1690 C CA . PRO A 1 210 ? -4.987 -9.368 1.906 1.00 98.00 210 PRO A CA 1
ATOM 1691 C C . PRO A 1 210 ? -4.522 -8.021 1.332 1.00 98.00 210 PRO A C 1
ATOM 1693 O O . PRO A 1 210 ? -4.334 -7.915 0.120 1.00 98.00 210 PRO A O 1
ATOM 1696 N N . THR A 1 211 ? -4.298 -7.004 2.169 1.00 98.19 211 THR A N 1
ATOM 1697 C CA . THR A 1 211 ? -3.826 -5.678 1.730 1.00 98.19 211 THR A CA 1
ATOM 1698 C C . THR A 1 211 ? -2.400 -5.737 1.186 1.00 98.19 211 THR A C 1
ATOM 1700 O O . THR A 1 211 ? -2.143 -5.352 0.045 1.00 98.19 211 THR A O 1
ATOM 1703 N N . THR A 1 212 ? -1.471 -6.290 1.966 1.00 98.25 212 THR A N 1
ATOM 1704 C CA . THR A 1 212 ? -0.066 -6.454 1.556 1.00 98.25 212 THR A CA 1
ATOM 1705 C C . THR A 1 212 ? 0.078 -7.385 0.356 1.00 98.25 212 THR A C 1
ATOM 1707 O O . THR A 1 212 ? 0.895 -7.123 -0.530 1.00 98.25 212 THR A O 1
ATOM 1710 N N . LYS A 1 213 ? -0.756 -8.432 0.274 1.00 98.31 213 LYS A N 1
ATOM 1711 C CA . LYS A 1 213 ? -0.831 -9.296 -0.906 1.00 98.31 213 LYS A CA 1
ATOM 1712 C C . LYS A 1 213 ? -1.241 -8.514 -2.154 1.00 98.31 213 LYS A C 1
ATOM 1714 O O . LYS A 1 213 ? -0.507 -8.553 -3.136 1.00 98.31 213 LYS A O 1
ATOM 1719 N N . LEU A 1 214 ? -2.342 -7.760 -2.102 1.00 98.31 214 LEU A N 1
ATOM 1720 C CA . LEU A 1 214 ? -2.808 -6.961 -3.239 1.00 98.31 214 LEU A CA 1
ATOM 1721 C C . LEU A 1 214 ? -1.743 -5.956 -3.701 1.00 98.31 214 LEU A C 1
ATOM 1723 O O . LEU A 1 214 ? -1.486 -5.834 -4.895 1.00 98.31 214 LEU A O 1
ATOM 1727 N N . VAL A 1 215 ? -1.080 -5.271 -2.768 1.00 98.44 215 VAL A N 1
ATOM 1728 C CA . VAL A 1 215 ? -0.007 -4.318 -3.094 1.00 98.44 215 VAL A CA 1
ATOM 1729 C C . VAL A 1 215 ? 1.202 -5.018 -3.725 1.00 98.44 215 VAL A C 1
ATOM 1731 O O . VAL A 1 215 ? 1.761 -4.520 -4.704 1.00 98.44 215 VAL A O 1
ATOM 1734 N N . SER A 1 216 ? 1.582 -6.201 -3.234 1.00 98.19 216 SER A N 1
ATOM 1735 C CA . SER A 1 216 ? 2.616 -7.022 -3.874 1.00 98.19 216 SER A CA 1
ATOM 1736 C C . SER A 1 216 ? 2.209 -7.448 -5.291 1.00 98.19 216 SER A C 1
ATOM 1738 O O . SER A 1 216 ? 3.038 -7.402 -6.201 1.00 98.19 216 SER A O 1
ATOM 1740 N N . ASP A 1 217 ? 0.949 -7.836 -5.488 1.00 98.19 217 ASP A N 1
ATOM 1741 C CA . ASP A 1 217 ? 0.419 -8.271 -6.782 1.00 98.19 217 ASP A CA 1
ATOM 1742 C C . ASP A 1 217 ? 0.369 -7.109 -7.788 1.00 98.19 217 ASP A C 1
ATOM 1744 O O . ASP A 1 217 ? 0.749 -7.286 -8.943 1.00 98.19 217 ASP A O 1
ATOM 1748 N N . ILE A 1 218 ? 0.012 -5.895 -7.354 1.00 97.88 218 ILE A N 1
ATOM 1749 C CA . ILE A 1 218 ? 0.062 -4.674 -8.178 1.00 97.88 218 ILE A CA 1
ATOM 1750 C C . ILE A 1 218 ? 1.462 -4.457 -8.760 1.00 97.88 218 ILE A C 1
ATOM 1752 O O . ILE A 1 218 ? 1.605 -4.217 -9.961 1.00 97.88 218 ILE A O 1
ATOM 1756 N N . VAL A 1 219 ? 2.506 -4.566 -7.932 1.00 97.12 219 VAL A N 1
ATOM 1757 C CA . VAL A 1 219 ? 3.894 -4.407 -8.393 1.00 97.12 219 VAL A CA 1
ATOM 1758 C C . VAL A 1 219 ? 4.292 -5.556 -9.323 1.00 97.12 219 VAL A C 1
ATOM 1760 O O . VAL A 1 219 ? 4.920 -5.322 -10.358 1.00 97.12 219 VAL A O 1
ATOM 1763 N N . ALA A 1 220 ? 3.881 -6.789 -9.011 1.00 96.38 220 ALA A N 1
ATOM 1764 C CA . ALA A 1 220 ? 4.145 -7.951 -9.855 1.00 96.38 220 ALA A CA 1
ATOM 1765 C C . ALA A 1 220 ? 3.507 -7.815 -11.249 1.00 96.38 220 ALA A C 1
ATOM 1767 O O . ALA A 1 220 ? 4.178 -8.064 -12.250 1.00 96.38 220 ALA A O 1
ATOM 1768 N N . ILE A 1 221 ? 2.263 -7.331 -11.340 1.00 96.44 221 ILE A N 1
ATOM 1769 C CA . ILE A 1 221 ? 1.558 -7.101 -12.612 1.00 96.44 221 ILE A CA 1
ATOM 1770 C C . ILE A 1 221 ? 2.341 -6.129 -13.504 1.00 96.44 221 ILE A C 1
ATOM 1772 O O . ILE A 1 221 ? 2.472 -6.372 -14.707 1.00 96.44 221 ILE A O 1
ATOM 1776 N N . LYS A 1 222 ? 2.923 -5.065 -12.932 1.00 94.25 222 LYS A N 1
ATOM 1777 C CA . LYS A 1 222 ? 3.765 -4.120 -13.687 1.00 94.25 222 LYS A CA 1
ATOM 1778 C C . LYS A 1 222 ? 5.022 -4.790 -14.260 1.00 94.25 222 LYS A C 1
ATOM 1780 O O . LYS A 1 222 ? 5.477 -4.395 -15.330 1.00 94.25 222 LYS A O 1
ATOM 1785 N N . ALA A 1 223 ? 5.569 -5.808 -13.588 1.00 92.62 223 ALA A N 1
ATOM 1786 C CA . ALA A 1 223 ? 6.724 -6.576 -14.063 1.00 92.62 223 ALA A CA 1
ATOM 1787 C C . ALA A 1 223 ? 6.360 -7.661 -15.096 1.00 92.62 223 ALA A C 1
ATOM 1789 O O . ALA A 1 223 ? 7.210 -8.042 -15.908 1.00 92.62 223 ALA A O 1
ATOM 1790 N N . CYS A 1 224 ? 5.116 -8.155 -15.091 1.00 92.88 224 CYS A N 1
ATOM 1791 C CA . CYS A 1 224 ? 4.640 -9.172 -16.031 1.00 92.88 224 CYS A CA 1
ATOM 1792 C C . CYS A 1 224 ? 4.583 -8.661 -17.476 1.00 92.88 224 CYS A C 1
ATOM 1794 O O . CYS A 1 224 ? 4.912 -9.409 -18.397 1.00 92.88 224 CYS A O 1
ATOM 1796 N N . TYR A 1 225 ? 4.188 -7.400 -17.681 1.00 93.75 225 TYR A N 1
ATOM 1797 C CA . TYR A 1 225 ? 4.049 -6.814 -19.013 1.00 93.75 225 TYR A CA 1
ATOM 1798 C C . TYR A 1 225 ? 4.581 -5.381 -19.079 1.00 93.75 225 TYR A C 1
ATOM 1800 O O . TYR A 1 225 ? 4.118 -4.489 -18.371 1.00 93.75 225 TYR A O 1
ATOM 1808 N N . ILE A 1 226 ? 5.531 -5.156 -19.991 1.00 94.25 226 ILE A N 1
ATOM 1809 C CA . ILE A 1 226 ? 6.122 -3.842 -20.253 1.00 94.25 226 ILE A CA 1
ATOM 1810 C C . ILE A 1 226 ? 5.457 -3.252 -21.497 1.00 94.25 226 ILE A C 1
ATOM 1812 O O . ILE A 1 226 ? 5.668 -3.734 -22.612 1.00 94.25 226 ILE A O 1
ATOM 1816 N N . ASN A 1 227 ? 4.664 -2.196 -21.318 1.00 93.25 227 ASN A N 1
ATOM 1817 C CA . ASN A 1 227 ? 3.952 -1.552 -22.416 1.00 93.25 227 ASN A CA 1
ATOM 1818 C C . ASN A 1 227 ? 4.842 -0.533 -23.144 1.00 93.25 227 ASN A C 1
ATOM 1820 O O . ASN A 1 227 ? 4.827 0.661 -22.848 1.00 93.25 227 ASN A O 1
ATOM 1824 N N . THR A 1 228 ? 5.566 -0.979 -24.167 1.00 92.12 228 THR A N 1
ATOM 1825 C CA . THR A 1 228 ? 6.410 -0.097 -24.992 1.00 92.12 228 THR A CA 1
ATOM 1826 C C . THR A 1 228 ? 5.623 0.788 -25.971 1.00 92.12 228 THR A C 1
ATOM 1828 O O . THR A 1 228 ? 6.237 1.487 -26.772 1.00 92.12 228 THR A O 1
ATOM 1831 N N . ARG A 1 229 ? 4.282 0.739 -25.960 1.00 91.69 229 ARG A N 1
ATOM 1832 C CA . ARG A 1 229 ? 3.390 1.577 -26.787 1.00 91.69 229 ARG A CA 1
ATOM 1833 C C . ARG A 1 229 ? 2.724 2.704 -25.992 1.00 91.69 229 ARG A C 1
ATOM 1835 O O . ARG A 1 229 ? 1.823 3.358 -26.507 1.00 91.69 229 ARG A O 1
ATOM 1842 N N . HIS A 1 230 ? 3.124 2.909 -24.739 1.00 93.56 230 HIS A N 1
ATOM 1843 C CA . HIS A 1 230 ? 2.583 3.981 -23.911 1.00 93.56 230 HIS A CA 1
ATOM 1844 C C . HIS A 1 230 ? 2.875 5.362 -24.538 1.00 93.56 230 HIS A C 1
ATOM 1846 O O . HIS A 1 230 ? 4.012 5.588 -24.954 1.00 93.56 230 HIS A O 1
ATOM 1852 N N . PRO A 1 231 ? 1.904 6.296 -24.593 1.00 93.50 231 PRO A N 1
ATOM 1853 C CA . PRO A 1 231 ? 2.079 7.593 -25.260 1.00 93.50 231 PRO A CA 1
ATOM 1854 C C . PRO A 1 231 ? 3.223 8.430 -24.669 1.00 93.50 231 PRO A C 1
ATOM 1856 O O . PRO A 1 231 ? 3.994 9.026 -25.413 1.00 93.50 231 PRO A O 1
ATOM 1859 N N . ASP A 1 232 ? 3.389 8.407 -23.345 1.00 93.62 232 ASP A N 1
ATOM 1860 C CA . ASP A 1 232 ? 4.472 9.135 -22.664 1.00 93.62 232 ASP A CA 1
ATOM 1861 C C . ASP A 1 232 ? 5.833 8.411 -22.702 1.00 93.62 232 ASP A C 1
ATOM 1863 O O . ASP A 1 232 ? 6.816 8.908 -22.147 1.00 93.62 232 ASP A O 1
ATOM 1867 N N . PHE A 1 233 ? 5.911 7.206 -23.283 1.00 95.81 233 PHE A N 1
ATOM 1868 C CA . PHE A 1 233 ? 7.149 6.431 -23.295 1.00 95.81 233 PHE A CA 1
ATOM 1869 C C . PHE A 1 233 ? 8.038 6.799 -24.486 1.00 95.81 233 PHE A C 1
ATOM 1871 O O . PHE A 1 233 ? 7.656 6.688 -25.652 1.00 95.81 233 PHE A O 1
ATOM 1878 N N . ILE A 1 234 ? 9.286 7.157 -24.190 1.00 92.50 234 ILE A N 1
ATOM 1879 C CA . ILE A 1 234 ? 10.328 7.374 -25.190 1.00 92.50 234 ILE A CA 1
ATOM 1880 C C . ILE A 1 234 ? 10.904 6.012 -25.597 1.00 92.50 234 ILE A C 1
ATOM 1882 O O . ILE A 1 234 ? 11.830 5.493 -24.976 1.00 92.50 234 ILE A O 1
ATOM 1886 N N . GLY A 1 235 ? 10.341 5.430 -26.657 1.00 87.88 235 GLY A N 1
ATOM 1887 C CA . GLY A 1 235 ? 10.802 4.164 -27.232 1.00 87.88 235 GLY A CA 1
ATOM 1888 C C . GLY A 1 235 ? 12.153 4.245 -27.954 1.00 87.88 235 GLY A C 1
ATOM 1889 O O . GLY A 1 235 ? 12.681 5.325 -28.217 1.00 87.88 235 GLY A O 1
ATOM 1890 N N . GLY A 1 236 ? 12.693 3.080 -28.331 1.00 83.12 236 GLY A N 1
ATOM 1891 C CA . GLY A 1 236 ? 14.062 2.939 -28.849 1.00 83.12 236 GLY A CA 1
ATOM 1892 C C . GLY A 1 236 ? 14.399 3.822 -30.055 1.00 83.12 236 GLY A C 1
ATOM 1893 O O . GLY A 1 236 ? 15.483 4.396 -30.095 1.00 83.12 236 GLY A O 1
ATOM 1894 N N . LEU A 1 237 ? 13.473 4.014 -31.003 1.00 85.62 237 LEU A N 1
ATOM 1895 C CA . LEU A 1 237 ? 13.701 4.894 -32.158 1.00 85.62 237 LEU A CA 1
ATOM 1896 C C . LEU A 1 237 ? 13.841 6.365 -31.737 1.00 85.62 237 LEU A C 1
ATOM 1898 O O . LEU A 1 237 ? 14.836 7.008 -32.065 1.00 85.62 237 LEU A O 1
ATOM 1902 N N . ASN A 1 238 ? 12.878 6.878 -30.967 1.00 88.81 238 ASN A N 1
ATOM 1903 C CA . ASN A 1 238 ? 12.901 8.259 -30.479 1.00 88.81 238 ASN A CA 1
ATOM 1904 C C . ASN A 1 238 ? 14.110 8.501 -29.568 1.00 88.81 238 ASN A C 1
ATOM 1906 O O . ASN A 1 238 ? 14.780 9.523 -29.696 1.00 88.81 238 ASN A O 1
ATOM 1910 N N . ALA A 1 239 ? 14.442 7.535 -28.708 1.00 89.62 239 ALA A N 1
ATOM 1911 C CA . ALA A 1 239 ? 15.626 7.598 -27.862 1.00 89.62 239 ALA A CA 1
ATOM 1912 C C . ALA A 1 239 ? 16.917 7.662 -28.695 1.00 89.62 239 ALA A C 1
ATOM 1914 O O . ALA A 1 239 ? 17.778 8.494 -28.423 1.00 89.62 239 ALA A O 1
ATOM 1915 N N . THR A 1 240 ? 17.018 6.855 -29.755 1.00 87.88 240 THR A N 1
ATOM 1916 C CA . THR A 1 240 ? 18.165 6.865 -30.678 1.00 87.88 240 THR A CA 1
ATOM 1917 C C . THR A 1 240 ? 18.337 8.226 -31.348 1.00 87.88 240 THR A C 1
ATOM 1919 O O . THR A 1 240 ? 19.451 8.747 -31.393 1.00 87.88 240 THR A O 1
ATOM 1922 N N . ILE A 1 241 ? 17.246 8.825 -31.840 1.00 88.94 241 ILE A N 1
ATOM 1923 C CA . ILE A 1 241 ? 17.266 10.153 -32.472 1.00 88.94 241 ILE A CA 1
ATOM 1924 C C . ILE A 1 241 ? 17.762 11.208 -31.477 1.00 88.94 241 ILE A C 1
ATOM 1926 O O . ILE A 1 241 ? 18.665 11.980 -31.797 1.00 88.94 241 ILE A O 1
ATOM 1930 N N . ILE A 1 242 ? 17.213 11.209 -3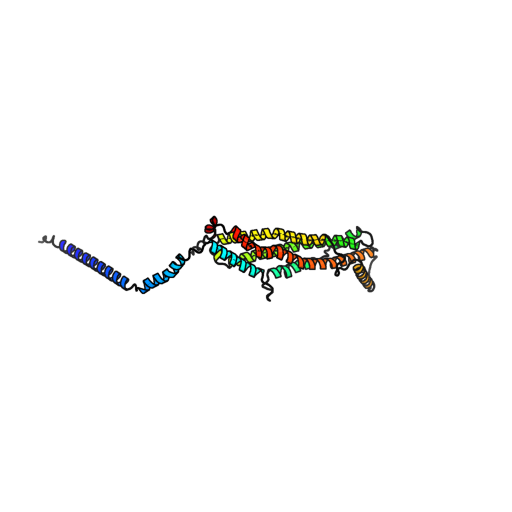0.258 1.00 90.06 242 ILE A N 1
ATOM 1931 C CA . ILE A 1 242 ? 17.569 12.172 -29.208 1.00 90.06 242 ILE A CA 1
ATOM 1932 C C . ILE A 1 242 ? 19.047 12.040 -28.815 1.00 90.06 242 ILE A C 1
ATOM 1934 O O . ILE A 1 242 ? 19.754 13.045 -28.749 1.00 90.06 242 ILE A O 1
ATOM 1938 N N . VAL A 1 243 ? 19.527 10.820 -28.565 1.00 88.88 243 VAL A N 1
ATOM 1939 C CA . VAL A 1 243 ? 20.911 10.569 -28.128 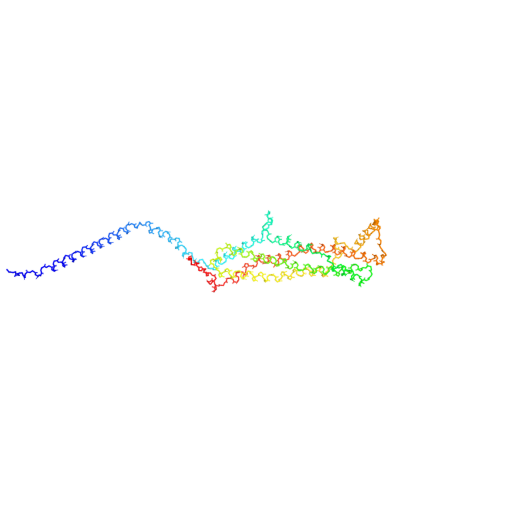1.00 88.88 243 VAL A CA 1
ATOM 1940 C C . VAL A 1 243 ? 21.909 10.939 -29.219 1.00 88.88 243 VAL A C 1
ATOM 1942 O O . VAL A 1 243 ? 22.849 11.687 -28.959 1.00 88.88 243 VAL A O 1
ATOM 1945 N N . ARG A 1 244 ? 21.679 10.509 -30.464 1.00 86.94 244 ARG A N 1
ATOM 1946 C CA . ARG A 1 244 ? 22.571 10.854 -31.582 1.00 86.94 244 ARG A CA 1
ATOM 1947 C C . ARG A 1 244 ? 22.618 12.360 -31.831 1.00 86.94 244 ARG A C 1
ATOM 1949 O O . ARG A 1 244 ? 23.695 12.897 -32.070 1.00 86.94 244 ARG A O 1
ATOM 1956 N N . ALA A 1 245 ? 21.486 13.058 -31.714 1.00 87.56 245 ALA A N 1
ATOM 1957 C CA . ALA A 1 245 ? 21.462 14.516 -31.804 1.00 87.56 245 ALA A CA 1
ATOM 1958 C C . ALA A 1 245 ? 22.319 15.175 -30.706 1.00 87.56 245 ALA A C 1
ATOM 1960 O O . ALA A 1 245 ? 23.105 16.073 -31.006 1.00 87.56 245 ALA A O 1
ATOM 1961 N N . ARG A 1 246 ? 22.232 14.698 -29.455 1.00 87.81 246 ARG A N 1
ATOM 1962 C CA . ARG A 1 246 ? 23.058 15.192 -28.335 1.00 87.81 246 ARG A CA 1
ATOM 1963 C C . ARG A 1 246 ? 24.549 14.938 -28.551 1.00 87.81 246 ARG A C 1
ATOM 1965 O O . ARG A 1 246 ? 25.352 15.841 -28.333 1.00 87.81 246 ARG A O 1
ATOM 1972 N N . MET A 1 247 ? 24.915 13.742 -29.013 1.00 83.25 247 MET A N 1
ATOM 1973 C CA . MET A 1 247 ? 26.310 13.384 -29.287 1.00 83.25 247 MET A CA 1
ATOM 1974 C C . MET A 1 247 ? 26.914 14.227 -30.415 1.00 83.25 247 MET A C 1
ATOM 1976 O O . MET A 1 247 ? 28.040 14.700 -30.284 1.00 83.25 247 MET A O 1
ATOM 1980 N N . ASN A 1 248 ? 26.154 14.490 -31.481 1.00 81.75 248 ASN A N 1
ATOM 1981 C CA . ASN A 1 248 ? 26.607 15.343 -32.581 1.00 81.75 248 ASN A CA 1
ATOM 1982 C C . ASN A 1 248 ? 26.864 16.789 -32.122 1.00 81.75 248 ASN A C 1
ATOM 1984 O O . ASN A 1 248 ? 27.854 17.389 -32.531 1.00 81.75 248 ASN A O 1
ATOM 1988 N N . ILE A 1 249 ? 26.015 17.341 -31.245 1.00 80.06 249 ILE A N 1
ATOM 1989 C CA . ILE A 1 249 ? 26.216 18.680 -30.661 1.00 80.06 249 ILE A CA 1
ATOM 1990 C C . ILE A 1 249 ? 27.476 18.706 -29.782 1.00 80.06 249 ILE A C 1
ATOM 1992 O O . ILE A 1 249 ? 28.270 19.640 -29.869 1.00 80.06 249 ILE A O 1
ATOM 1996 N N . ALA A 1 250 ? 27.703 17.664 -28.976 1.00 74.69 250 ALA A N 1
ATOM 1997 C CA . ALA A 1 250 ? 28.895 17.557 -28.133 1.00 74.69 250 ALA A CA 1
ATOM 1998 C C . ALA A 1 250 ? 30.203 17.482 -28.946 1.00 74.69 250 ALA A C 1
ATOM 2000 O O . ALA A 1 250 ? 31.237 17.957 -28.487 1.00 74.69 250 ALA A O 1
ATOM 2001 N N . GLN A 1 251 ? 30.163 16.932 -30.163 1.00 69.62 251 GLN A N 1
ATOM 2002 C CA . GLN A 1 251 ? 31.315 16.894 -31.070 1.00 69.62 251 GLN A CA 1
ATOM 2003 C C . GLN A 1 251 ? 31.601 18.244 -31.757 1.00 69.62 251 GLN A C 1
ATOM 2005 O O . GLN A 1 251 ? 32.725 18.466 -32.201 1.00 69.62 251 GLN A O 1
ATOM 2010 N N . GLN A 1 252 ? 30.625 19.159 -31.834 1.00 65.06 252 GLN A N 1
ATOM 2011 C CA . GLN A 1 252 ? 30.783 20.473 -32.480 1.00 65.06 252 GLN A CA 1
ATOM 2012 C C . GLN A 1 252 ? 31.463 21.529 -31.588 1.00 65.06 252 GLN A C 1
ATOM 2014 O O . GLN A 1 252 ? 31.951 22.533 -32.106 1.00 65.06 252 GLN A O 1
ATOM 2019 N N . HIS A 1 253 ? 31.558 21.304 -30.273 1.00 59.56 253 HIS A N 1
ATOM 2020 C CA . HIS A 1 253 ? 32.283 22.170 -29.337 1.00 59.56 253 HIS A CA 1
ATOM 2021 C C . HIS A 1 253 ? 33.587 21.492 -28.869 1.00 59.56 253 HIS A C 1
ATOM 2023 O O . HIS A 1 253 ? 33.555 20.726 -27.905 1.00 59.56 253 HIS A O 1
ATOM 2029 N N . PRO A 1 254 ? 34.750 21.737 -29.510 1.00 53.22 254 PRO A N 1
ATOM 2030 C CA . PRO A 1 254 ? 36.002 21.134 -29.068 1.00 53.22 254 PRO A CA 1
ATOM 2031 C C . PRO A 1 254 ? 36.459 21.757 -27.740 1.00 53.22 254 PRO A C 1
ATOM 2033 O O . PRO A 1 254 ? 36.611 22.974 -27.626 1.00 53.22 254 PRO A O 1
ATOM 2036 N N . ALA A 1 255 ? 36.698 20.914 -26.733 1.00 59.12 255 ALA A N 1
ATOM 2037 C CA . ALA A 1 255 ? 37.385 21.313 -25.507 1.00 59.12 255 ALA A CA 1
ATOM 2038 C C . ALA A 1 255 ? 38.835 21.749 -25.824 1.00 59.12 255 ALA A C 1
ATOM 2040 O O . ALA A 1 255 ? 39.475 21.140 -26.691 1.00 59.12 255 ALA A O 1
ATOM 2041 N N . PRO A 1 256 ? 39.388 22.773 -25.145 1.00 48.62 256 PRO A N 1
ATOM 2042 C CA . PRO A 1 256 ? 40.755 23.213 -25.388 1.00 48.62 256 PRO A CA 1
ATOM 2043 C C . PRO A 1 256 ? 41.763 22.181 -24.847 1.00 48.62 256 PRO A C 1
ATOM 2045 O O . PRO A 1 256 ? 41.899 22.004 -23.645 1.00 48.62 256 PRO A O 1
ATOM 2048 N N . HIS A 1 257 ? 42.429 21.514 -25.795 1.00 51.81 257 HIS A N 1
ATOM 2049 C CA . HIS A 1 257 ? 43.697 20.764 -25.766 1.00 51.81 257 HIS A CA 1
ATOM 2050 C C . HIS A 1 257 ? 44.099 19.905 -24.545 1.00 51.81 257 HIS A C 1
ATOM 2052 O O . HIS A 1 257 ? 44.395 20.418 -23.473 1.00 51.81 257 HIS A O 1
ATOM 2058 N N . GLY A 1 258 ? 44.388 18.622 -24.825 1.00 46.12 258 GLY A N 1
ATOM 2059 C CA . GLY A 1 258 ? 45.534 17.909 -24.235 1.00 46.12 258 GLY A CA 1
ATOM 2060 C C . GLY A 1 258 ? 45.300 16.437 -23.881 1.00 46.12 258 GLY A C 1
ATOM 2061 O O . GLY A 1 258 ? 44.584 16.165 -22.928 1.00 46.12 258 GLY A O 1
ATOM 2062 N N . SER A 1 259 ? 46.011 15.526 -24.575 1.00 41.34 259 SER A N 1
ATOM 2063 C CA . SER A 1 259 ? 46.168 14.067 -24.319 1.00 41.34 259 SER A CA 1
ATOM 2064 C C . SER A 1 259 ? 44.869 13.243 -24.395 1.00 41.34 259 SER A C 1
ATOM 2066 O O . SER A 1 259 ? 43.809 13.686 -23.995 1.00 41.34 259 SER A O 1
ATOM 2068 N N . GLU A 1 260 ? 44.782 12.035 -24.931 1.00 39.66 260 GLU A N 1
ATOM 2069 C CA . GLU A 1 260 ? 45.730 10.987 -25.284 1.00 39.66 260 GLU A CA 1
ATOM 2070 C C . GLU A 1 260 ? 44.944 9.986 -26.155 1.00 39.66 260 GLU A C 1
ATOM 2072 O O . GLU A 1 260 ? 43.713 10.037 -26.217 1.00 39.66 260 GLU A O 1
ATOM 2077 N N . SER A 1 261 ? 45.648 9.082 -26.832 1.00 43.12 261 SER A N 1
ATOM 2078 C CA . SER A 1 261 ? 45.135 7.978 -27.650 1.00 43.12 261 SER A CA 1
ATOM 2079 C C . SER A 1 261 ? 43.883 7.301 -27.070 1.00 43.12 261 SER A C 1
ATOM 2081 O O . SER A 1 261 ? 43.967 6.332 -26.316 1.00 43.12 261 SER A O 1
ATOM 2083 N N . ARG A 1 262 ? 42.694 7.782 -27.456 1.00 45.00 262 ARG A N 1
ATOM 2084 C CA . ARG A 1 262 ? 41.428 7.140 -27.109 1.00 45.00 262 ARG A CA 1
ATOM 2085 C C . ARG A 1 262 ? 41.360 5.850 -27.912 1.00 45.00 262 ARG A C 1
ATOM 2087 O O . ARG A 1 262 ? 41.109 5.870 -29.117 1.00 45.00 262 ARG A O 1
ATOM 2094 N N . ILE A 1 263 ? 41.625 4.729 -27.240 1.00 42.12 263 ILE A N 1
ATOM 2095 C CA . ILE A 1 263 ? 41.213 3.394 -27.678 1.00 42.12 263 ILE A CA 1
ATOM 2096 C C . ILE A 1 263 ? 39.820 3.563 -28.294 1.00 42.12 263 ILE A C 1
ATOM 2098 O O . ILE A 1 263 ? 38.933 4.104 -27.629 1.00 42.12 263 ILE A O 1
ATOM 2102 N N . ARG A 1 264 ? 39.641 3.169 -29.563 1.00 41.00 264 ARG A N 1
ATOM 2103 C CA . ARG A 1 264 ? 38.337 3.122 -30.244 1.00 41.00 264 ARG A CA 1
ATOM 2104 C C . ARG A 1 264 ? 37.465 2.059 -29.565 1.00 41.00 264 ARG A C 1
ATOM 2106 O O . ARG A 1 264 ? 37.171 1.019 -30.140 1.00 41.00 264 ARG A O 1
ATOM 2113 N N . VAL A 1 265 ? 37.101 2.281 -28.307 1.00 44.75 265 VAL A N 1
ATOM 2114 C CA . VAL A 1 265 ? 35.997 1.587 -27.660 1.00 44.75 265 VAL A CA 1
ATOM 2115 C C . VAL A 1 265 ? 34.782 2.012 -28.467 1.00 44.75 265 VAL A C 1
ATOM 2117 O O . VAL A 1 265 ? 34.469 3.198 -28.497 1.00 44.75 265 VAL A O 1
ATOM 2120 N N . HIS A 1 266 ? 34.216 1.062 -29.212 1.00 50.47 266 HIS A N 1
ATOM 2121 C CA . HIS A 1 266 ? 33.091 1.224 -30.132 1.00 50.47 266 HIS A CA 1
ATOM 2122 C C . HIS A 1 266 ? 32.175 2.402 -29.747 1.00 50.47 266 HIS A C 1
ATOM 2124 O O . HIS A 1 266 ? 31.467 2.313 -28.746 1.00 50.47 266 HIS A O 1
ATOM 2130 N N . GLU A 1 267 ? 32.167 3.482 -30.542 1.00 55.88 267 GLU A N 1
ATOM 2131 C CA . GLU A 1 267 ? 31.275 4.649 -30.355 1.00 55.88 267 GLU A CA 1
ATOM 2132 C C . GLU A 1 267 ? 29.796 4.227 -30.233 1.00 55.88 267 GLU A C 1
ATOM 2134 O O . GLU A 1 267 ? 29.003 4.846 -29.521 1.00 55.88 267 GLU A O 1
ATOM 2139 N N . ASP A 1 268 ? 29.453 3.100 -30.858 1.00 59.81 268 ASP A N 1
ATOM 2140 C CA . ASP A 1 268 ? 28.142 2.454 -30.805 1.00 59.81 268 ASP A CA 1
ATOM 2141 C C . ASP A 1 268 ? 27.777 1.950 -29.393 1.00 59.81 268 ASP A C 1
ATOM 2143 O O . ASP A 1 268 ? 26.652 2.110 -28.925 1.00 59.81 268 ASP A O 1
ATOM 2147 N N . GLY A 1 269 ? 28.754 1.432 -28.640 1.00 69.50 269 GLY A N 1
ATOM 2148 C CA . GLY A 1 269 ? 28.542 0.951 -27.273 1.00 69.50 269 GLY A CA 1
ATOM 2149 C C . GLY A 1 269 ? 28.236 2.072 -26.280 1.00 69.50 269 GLY A C 1
ATOM 2150 O O . GLY A 1 269 ? 27.495 1.859 -25.323 1.00 69.50 269 GLY A O 1
ATOM 2151 N N . THR A 1 270 ? 28.765 3.278 -26.503 1.00 80.19 270 THR A N 1
ATOM 2152 C CA . THR A 1 270 ? 28.430 4.452 -25.682 1.00 80.19 270 THR A CA 1
ATOM 2153 C C . THR A 1 270 ? 27.044 5.005 -26.001 1.00 80.19 270 THR A C 1
ATOM 2155 O O . THR A 1 270 ? 26.318 5.371 -25.078 1.00 80.19 270 THR A O 1
ATOM 2158 N N . ALA A 1 271 ? 26.642 4.998 -27.276 1.00 85.56 271 ALA A N 1
ATOM 2159 C CA . ALA A 1 271 ? 25.306 5.423 -27.688 1.00 85.56 271 ALA A CA 1
ATOM 2160 C C . ALA A 1 271 ? 24.218 4.484 -27.151 1.00 85.56 271 ALA A C 1
ATOM 2162 O O . ALA A 1 271 ? 23.228 4.953 -26.593 1.00 85.56 271 ALA A O 1
ATOM 2163 N N . ASP A 1 272 ? 24.425 3.168 -27.231 1.00 87.25 272 ASP A N 1
ATOM 2164 C CA . ASP A 1 272 ? 23.471 2.175 -26.724 1.00 87.25 272 ASP A CA 1
ATOM 2165 C C . ASP A 1 272 ? 23.228 2.294 -25.214 1.00 87.25 272 ASP A C 1
ATOM 2167 O O . ASP A 1 272 ? 22.093 2.143 -24.752 1.00 87.25 272 ASP A O 1
ATOM 2171 N N . VAL A 1 273 ? 24.271 2.598 -24.432 1.00 89.31 273 VAL A N 1
ATOM 2172 C CA . VAL A 1 273 ? 24.136 2.847 -22.988 1.00 89.31 273 VAL A CA 1
ATOM 2173 C C . VAL A 1 273 ? 23.232 4.054 -22.742 1.00 89.31 273 VAL A C 1
ATOM 2175 O O . VAL A 1 273 ? 22.292 3.962 -21.955 1.00 89.31 273 VAL A O 1
ATOM 2178 N N . GLU A 1 274 ? 23.472 5.173 -23.427 1.00 89.75 274 GLU A N 1
ATOM 2179 C CA . GLU A 1 274 ? 22.664 6.388 -23.268 1.00 89.75 274 GLU A CA 1
ATOM 2180 C C . GLU A 1 274 ? 21.214 6.198 -23.733 1.00 89.75 274 GLU A C 1
ATOM 2182 O O . GLU A 1 274 ? 20.288 6.657 -23.061 1.00 89.75 274 GLU A O 1
ATOM 2187 N N . ILE A 1 275 ? 20.999 5.466 -24.831 1.00 91.94 275 ILE A N 1
ATOM 2188 C CA . ILE A 1 275 ? 19.664 5.102 -25.328 1.00 91.94 275 ILE A CA 1
ATOM 2189 C C . ILE A 1 275 ? 18.925 4.273 -24.276 1.00 91.94 275 ILE A C 1
ATOM 2191 O O . ILE A 1 275 ? 17.784 4.587 -23.929 1.00 91.94 275 ILE A O 1
ATOM 2195 N N . THR A 1 276 ? 19.587 3.250 -23.731 1.00 92.38 276 THR A N 1
ATOM 2196 C CA . THR A 1 276 ? 19.015 2.375 -22.701 1.00 92.38 276 THR A CA 1
ATOM 2197 C C . THR A 1 276 ? 18.634 3.181 -21.460 1.00 92.38 276 THR A C 1
ATOM 2199 O O . THR A 1 276 ? 17.513 3.056 -20.968 1.00 92.38 276 THR A O 1
ATOM 2202 N N . LYS A 1 277 ? 19.520 4.066 -20.985 1.00 92.62 277 LYS A N 1
ATOM 2203 C CA . LYS A 1 277 ? 19.241 4.952 -19.846 1.00 92.62 277 LYS A CA 1
ATOM 2204 C C . LYS A 1 277 ? 18.040 5.857 -20.105 1.00 92.62 277 LYS A C 1
ATOM 2206 O O . LYS A 1 277 ? 17.155 5.952 -19.261 1.00 92.62 277 LYS A O 1
ATOM 2211 N N . LEU A 1 278 ? 17.954 6.475 -21.280 1.00 93.56 278 LEU A N 1
ATOM 2212 C CA . LEU A 1 278 ? 16.831 7.353 -21.610 1.00 93.56 278 LEU A CA 1
ATOM 2213 C C . LEU A 1 278 ? 15.491 6.597 -21.610 1.00 93.56 278 LEU A C 1
ATOM 2215 O O . LEU A 1 278 ? 14.502 7.090 -21.063 1.00 93.56 278 LEU A O 1
ATOM 2219 N N . MET A 1 279 ? 15.467 5.379 -22.161 1.00 94.81 279 MET A N 1
ATOM 2220 C CA . MET A 1 279 ? 14.287 4.511 -22.127 1.00 94.81 279 MET A CA 1
ATOM 2221 C C . MET A 1 279 ? 13.916 4.111 -20.693 1.00 94.81 279 MET A C 1
ATOM 2223 O O . MET A 1 279 ? 12.749 4.207 -20.312 1.00 94.81 279 MET A O 1
ATOM 2227 N N . ILE A 1 280 ? 14.901 3.708 -19.879 1.00 95.06 280 ILE A N 1
ATOM 2228 C CA . ILE A 1 280 ? 14.701 3.371 -18.462 1.00 95.06 280 ILE A CA 1
ATOM 2229 C C . ILE A 1 280 ? 14.079 4.554 -17.719 1.00 95.06 280 ILE A C 1
ATOM 2231 O O . ILE A 1 280 ? 13.051 4.389 -17.066 1.00 95.06 280 ILE A O 1
ATOM 2235 N N . GLN A 1 281 ? 14.660 5.748 -17.847 1.00 94.81 281 GLN A N 1
ATOM 2236 C CA . GLN A 1 281 ? 14.196 6.941 -17.146 1.00 94.81 281 GLN A CA 1
ATOM 2237 C C . GLN A 1 281 ? 12.758 7.298 -17.536 1.00 94.81 281 GLN A C 1
ATOM 2239 O O . GLN A 1 281 ? 11.923 7.554 -16.667 1.00 94.81 281 GLN A O 1
ATOM 2244 N N . SER A 1 282 ? 12.456 7.270 -18.838 1.00 95.94 282 SER A N 1
ATOM 2245 C CA . SER A 1 282 ? 11.114 7.545 -19.347 1.00 95.94 282 SER A CA 1
ATOM 2246 C C . SER A 1 282 ? 10.094 6.538 -18.808 1.00 95.94 282 SER A C 1
ATOM 2248 O O . SER A 1 282 ? 9.108 6.946 -18.193 1.00 95.94 282 SER A O 1
ATOM 2250 N N . TYR A 1 283 ? 10.344 5.233 -18.946 1.00 96.88 283 TYR A N 1
ATOM 2251 C CA . TYR A 1 283 ? 9.384 4.219 -18.504 1.00 96.88 283 TYR A CA 1
A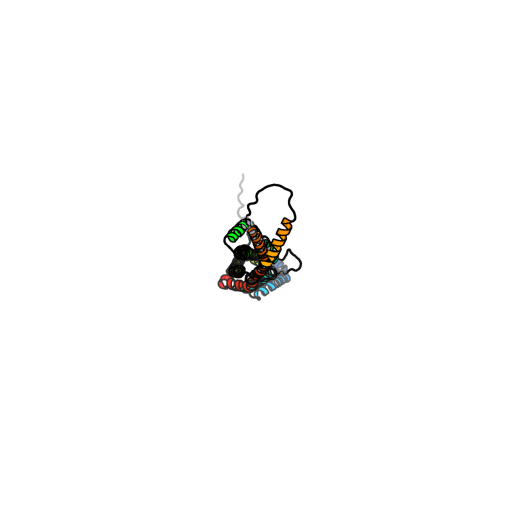TOM 2252 C C . TYR A 1 283 ? 9.227 4.179 -16.981 1.00 96.88 283 TYR A C 1
ATOM 2254 O O . TYR A 1 283 ? 8.113 4.079 -16.469 1.00 96.88 283 TYR A O 1
ATOM 2262 N N . PHE A 1 284 ? 10.327 4.301 -16.237 1.00 96.06 284 PHE A N 1
ATOM 2263 C CA . PHE A 1 284 ? 10.286 4.278 -14.778 1.00 96.06 284 PHE A CA 1
ATOM 2264 C C . PHE A 1 284 ? 9.543 5.487 -14.204 1.00 96.06 284 PHE A C 1
ATOM 2266 O O . PHE A 1 284 ? 8.844 5.348 -13.205 1.00 96.06 284 PHE A O 1
ATOM 2273 N N . SER A 1 285 ? 9.602 6.651 -14.862 1.00 96.06 285 SER A N 1
ATOM 2274 C CA . SER A 1 285 ? 8.793 7.810 -14.464 1.00 96.06 285 SER A CA 1
ATOM 2275 C C . SER A 1 285 ? 7.284 7.545 -14.575 1.00 96.06 285 SER A C 1
ATOM 2277 O O . SER A 1 285 ? 6.532 7.915 -13.674 1.00 96.06 285 SER A O 1
ATOM 2279 N N . ILE A 1 286 ? 6.845 6.838 -15.625 1.00 96.75 286 ILE A N 1
ATOM 2280 C CA . ILE A 1 286 ? 5.448 6.419 -15.799 1.00 96.75 286 ILE A CA 1
ATOM 2281 C C . ILE A 1 286 ? 5.065 5.453 -14.676 1.00 96.75 286 ILE A C 1
ATOM 2283 O O . ILE A 1 286 ? 4.086 5.688 -13.974 1.00 96.75 286 ILE A O 1
ATOM 2287 N N . LEU A 1 287 ? 5.890 4.429 -14.442 1.00 97.00 287 LEU A N 1
ATOM 2288 C CA . LEU A 1 287 ? 5.665 3.445 -13.383 1.00 97.00 287 LEU A CA 1
ATOM 2289 C C . LEU A 1 287 ? 5.553 4.076 -11.993 1.00 97.00 287 LEU A C 1
ATOM 2291 O O . LEU A 1 287 ? 4.679 3.685 -11.225 1.00 97.00 287 LEU A O 1
ATOM 2295 N N . LYS A 1 288 ? 6.414 5.046 -11.663 1.00 97.12 288 LYS A N 1
ATOM 2296 C CA . LYS A 1 288 ? 6.342 5.757 -10.382 1.00 97.12 288 LYS A CA 1
ATOM 2297 C C . LYS A 1 288 ? 4.999 6.463 -10.216 1.00 97.12 288 LYS A C 1
ATOM 2299 O O . LYS A 1 288 ? 4.379 6.300 -9.173 1.00 97.12 288 LYS A O 1
ATOM 2304 N N . ARG A 1 289 ? 4.537 7.201 -11.234 1.00 97.06 289 ARG A N 1
ATOM 2305 C CA . ARG A 1 289 ? 3.236 7.897 -11.199 1.00 97.06 289 ARG A CA 1
ATOM 2306 C C . ARG A 1 289 ? 2.081 6.914 -11.017 1.00 97.06 289 ARG A C 1
ATOM 2308 O O . ARG A 1 289 ? 1.241 7.130 -10.153 1.00 97.06 289 ARG A O 1
ATOM 2315 N N . ASP A 1 290 ? 2.094 5.813 -11.765 1.00 96.75 290 ASP A N 1
ATOM 2316 C CA . ASP A 1 290 ? 1.088 4.758 -11.642 1.00 96.75 290 ASP A CA 1
ATOM 2317 C C . ASP A 1 290 ? 1.055 4.152 -10.231 1.00 96.75 290 ASP A C 1
ATOM 2319 O O . ASP A 1 290 ? -0.019 3.946 -9.676 1.00 96.75 290 ASP A O 1
ATOM 2323 N N . ILE A 1 291 ? 2.223 3.842 -9.655 1.00 97.94 291 ILE A N 1
ATOM 2324 C CA . ILE A 1 291 ? 2.339 3.238 -8.319 1.00 97.94 291 ILE A CA 1
ATOM 2325 C C . ILE A 1 291 ? 1.884 4.207 -7.226 1.00 97.94 291 ILE A C 1
ATOM 2327 O O . ILE A 1 291 ? 1.145 3.795 -6.333 1.00 97.94 291 ILE A O 1
ATOM 2331 N N . ILE A 1 292 ? 2.279 5.480 -7.325 1.00 97.81 292 ILE A N 1
ATOM 2332 C CA . ILE A 1 292 ? 1.865 6.544 -6.399 1.00 97.81 292 ILE A CA 1
ATOM 2333 C C . ILE A 1 292 ? 0.338 6.696 -6.380 1.00 97.81 292 ILE A C 1
ATOM 2335 O O . ILE A 1 292 ? -0.226 6.964 -5.328 1.00 97.81 292 ILE A O 1
ATOM 2339 N N . ASP A 1 293 ? -0.336 6.473 -7.508 1.00 97.19 293 ASP A N 1
ATOM 2340 C CA . ASP A 1 293 ? -1.794 6.558 -7.602 1.00 97.19 293 ASP A CA 1
ATOM 2341 C C . ASP A 1 293 ? -2.514 5.270 -7.153 1.00 97.19 293 ASP A C 1
ATOM 2343 O O . ASP A 1 293 ? -3.487 5.317 -6.399 1.00 97.19 293 ASP A O 1
ATOM 2347 N N . VAL A 1 294 ? -2.056 4.099 -7.604 1.00 97.94 294 VAL A N 1
ATOM 2348 C CA . VAL A 1 294 ? -2.806 2.844 -7.423 1.00 97.94 294 VAL A CA 1
ATOM 2349 C C . VAL A 1 294 ? -2.614 2.212 -6.040 1.00 97.94 294 VAL A C 1
ATOM 2351 O O . VAL A 1 294 ? -3.540 1.582 -5.526 1.00 97.94 294 VAL A O 1
ATOM 2354 N N . VAL A 1 295 ? -1.440 2.362 -5.414 1.00 98.25 295 VAL A N 1
ATOM 2355 C CA . VAL A 1 295 ? -1.153 1.741 -4.108 1.00 98.25 295 VAL A CA 1
ATOM 2356 C C . VAL A 1 295 ? -2.019 2.339 -2.993 1.00 98.25 295 VAL A C 1
ATOM 2358 O O . VAL A 1 295 ? -2.653 1.552 -2.285 1.00 98.25 295 VAL A O 1
ATOM 2361 N N . PRO A 1 296 ? -2.156 3.674 -2.855 1.00 97.38 296 PRO A N 1
ATOM 2362 C CA . PRO A 1 296 ? -3.079 4.260 -1.885 1.00 97.38 296 PRO A CA 1
ATOM 2363 C C . PRO A 1 296 ? -4.518 3.783 -2.077 1.00 97.38 296 P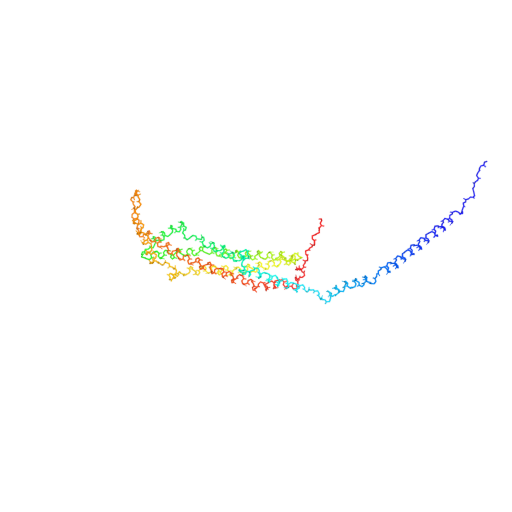RO A C 1
ATOM 2365 O O . PRO A 1 296 ? -5.178 3.446 -1.101 1.00 97.38 296 PRO A O 1
ATOM 2368 N N . LYS A 1 297 ? -4.990 3.650 -3.326 1.00 97.12 297 LYS A N 1
ATOM 2369 C CA . LYS A 1 297 ? -6.338 3.131 -3.628 1.00 97.12 297 LYS A CA 1
ATOM 2370 C C . LYS A 1 297 ? -6.522 1.690 -3.153 1.00 97.12 297 LYS A C 1
ATOM 2372 O O . LYS A 1 297 ? -7.572 1.351 -2.613 1.00 97.12 297 LYS A O 1
ATOM 2377 N N . ALA A 1 298 ? -5.506 0.848 -3.331 1.00 98.06 298 ALA A N 1
ATOM 2378 C CA . ALA A 1 298 ? -5.532 -0.538 -2.876 1.00 98.06 298 ALA A CA 1
ATOM 2379 C C . ALA A 1 298 ? -5.563 -0.647 -1.345 1.00 98.06 298 ALA A C 1
ATOM 2381 O O . ALA A 1 298 ? -6.342 -1.430 -0.801 1.00 98.06 298 ALA A O 1
ATOM 2382 N N . ILE A 1 299 ? -4.747 0.157 -0.654 1.00 97.69 299 ILE A N 1
ATOM 2383 C CA . ILE A 1 299 ? -4.734 0.221 0.814 1.00 97.69 299 ILE A CA 1
ATOM 2384 C C . ILE A 1 299 ? -6.069 0.763 1.329 1.00 97.69 299 ILE A C 1
ATOM 2386 O O . ILE A 1 299 ? -6.654 0.190 2.245 1.00 97.69 299 ILE A O 1
ATOM 2390 N N . TRP A 1 300 ? -6.588 1.824 0.708 1.00 95.31 300 TRP A N 1
ATOM 2391 C CA . TRP A 1 300 ? -7.874 2.404 1.074 1.00 95.31 300 TRP A CA 1
ATOM 2392 C C . TRP A 1 300 ? -8.999 1.373 0.984 1.00 95.31 300 TRP A C 1
ATOM 2394 O O . TRP A 1 300 ? -9.751 1.197 1.935 1.00 95.31 300 TRP A O 1
ATOM 2404 N N . LEU A 1 301 ? -9.078 0.631 -0.121 1.00 95.62 301 LEU A N 1
ATOM 2405 C CA . LEU A 1 301 ? -10.107 -0.388 -0.319 1.00 95.62 301 LEU A CA 1
ATOM 2406 C C . LEU A 1 301 ? -10.008 -1.537 0.698 1.00 95.62 301 LEU A C 1
ATOM 2408 O O . LEU A 1 301 ? -10.998 -1.885 1.340 1.00 95.62 301 LEU A O 1
ATOM 2412 N N . ASN A 1 302 ? -8.830 -2.152 0.829 1.00 96.94 302 ASN A N 1
ATOM 2413 C CA . ASN A 1 302 ? -8.693 -3.408 1.573 1.00 96.94 302 ASN A CA 1
ATOM 2414 C C . ASN A 1 302 ? -8.483 -3.226 3.078 1.00 96.94 302 ASN A C 1
ATOM 2416 O O . ASN A 1 302 ? -8.743 -4.165 3.831 1.00 96.94 302 ASN A O 1
ATOM 2420 N N . LEU A 1 303 ? -8.018 -2.055 3.516 1.00 95.50 303 LEU A N 1
ATOM 2421 C CA . LEU A 1 303 ? -7.761 -1.773 4.924 1.00 95.50 303 LEU A CA 1
ATOM 2422 C C . LEU A 1 303 ? -8.726 -0.720 5.465 1.00 95.50 303 LEU A C 1
ATOM 2424 O O . LEU A 1 303 ? -9.462 -1.010 6.403 1.00 95.50 303 LEU A O 1
ATOM 2428 N N . VAL A 1 304 ? -8.754 0.473 4.865 1.00 93.62 304 VAL A N 1
ATOM 2429 C CA . VAL A 1 304 ? -9.493 1.623 5.417 1.00 93.62 304 VAL A CA 1
ATOM 2430 C C . VAL A 1 304 ? -11.003 1.412 5.337 1.00 93.62 304 VAL A C 1
ATOM 2432 O O . VAL A 1 304 ? -11.686 1.378 6.359 1.00 93.62 304 VAL A O 1
ATOM 2435 N N . GLU A 1 305 ? -11.515 1.197 4.130 1.00 93.12 305 GLU A N 1
ATOM 2436 C CA . GLU A 1 305 ? -12.934 0.958 3.871 1.00 93.12 305 GLU A CA 1
ATOM 2437 C C . GLU A 1 305 ? -13.392 -0.348 4.536 1.00 93.12 305 GLU A C 1
ATOM 2439 O O . GLU A 1 305 ? -14.444 -0.409 5.176 1.00 93.12 305 GLU A O 1
ATOM 2444 N N . HIS A 1 306 ? -12.560 -1.393 4.466 1.00 94.81 306 HIS A N 1
ATOM 2445 C CA . HIS A 1 306 ? -12.844 -2.664 5.122 1.00 94.81 306 HIS A CA 1
ATOM 2446 C C . HIS A 1 306 ? -13.010 -2.513 6.643 1.00 94.81 306 HIS A C 1
ATOM 2448 O O . HIS A 1 306 ? -13.968 -3.055 7.204 1.00 94.81 306 HIS A O 1
ATOM 2454 N N . ALA A 1 307 ? -12.123 -1.761 7.305 1.00 94.06 307 ALA A N 1
ATOM 2455 C CA . ALA A 1 307 ? -12.223 -1.476 8.733 1.00 94.06 307 ALA A CA 1
ATOM 2456 C C . ALA A 1 307 ? -13.448 -0.619 9.057 1.00 94.06 307 ALA A C 1
ATOM 2458 O O . ALA A 1 307 ? -14.204 -0.960 9.969 1.00 94.06 307 ALA A O 1
ATOM 2459 N N . ALA A 1 308 ? -13.707 0.431 8.277 1.00 91.31 308 ALA A N 1
ATOM 2460 C CA . ALA A 1 308 ? -14.866 1.297 8.470 1.00 91.31 308 ALA A CA 1
ATOM 2461 C C . ALA A 1 308 ? -16.197 0.523 8.413 1.00 91.31 308 ALA A C 1
ATOM 2463 O O . ALA A 1 308 ? -17.116 0.824 9.182 1.00 91.31 308 ALA A O 1
ATOM 2464 N N . GLN A 1 309 ? -16.299 -0.491 7.550 1.00 92.12 309 GLN A N 1
ATOM 2465 C CA . GLN A 1 309 ? -17.522 -1.272 7.351 1.00 92.12 309 GLN A CA 1
ATOM 2466 C C . GLN A 1 309 ? -17.678 -2.463 8.309 1.00 92.12 309 GLN A C 1
ATOM 2468 O O . GLN A 1 309 ? -18.803 -2.800 8.681 1.00 92.12 309 GLN A O 1
ATOM 2473 N N . ASN A 1 310 ? -16.582 -3.129 8.690 1.00 95.56 310 ASN A N 1
ATOM 2474 C CA . ASN A 1 310 ? -16.655 -4.447 9.338 1.00 95.56 310 ASN A CA 1
ATOM 2475 C C . ASN A 1 310 ? -16.184 -4.467 10.796 1.00 95.56 310 ASN A C 1
ATOM 2477 O O . ASN A 1 310 ? -16.526 -5.408 11.515 1.00 95.56 310 ASN A O 1
ATOM 2481 N N . LEU A 1 311 ? -15.460 -3.443 11.260 1.00 95.25 311 LEU A N 1
ATOM 2482 C CA . LEU A 1 311 ? -14.924 -3.423 12.623 1.00 95.25 311 LEU A CA 1
ATOM 2483 C C . LEU A 1 311 ? -16.030 -3.414 13.689 1.00 95.25 311 LEU A C 1
ATOM 2485 O O . LEU A 1 311 ? -15.909 -4.105 14.694 1.00 95.25 311 LEU A O 1
ATOM 2489 N N . GLU A 1 312 ? -17.138 -2.709 13.444 1.00 94.56 312 GLU A N 1
ATOM 2490 C CA . GLU A 1 312 ? -18.291 -2.682 14.357 1.00 94.56 312 GLU A CA 1
ATOM 2491 C C . GLU A 1 312 ? -18.842 -4.090 14.608 1.00 94.56 312 GLU A C 1
ATOM 2493 O O . GLU A 1 312 ? -19.038 -4.497 15.749 1.00 94.56 312 GLU A O 1
ATOM 2498 N N . ARG A 1 313 ? -19.019 -4.870 13.535 1.00 94.44 313 ARG A N 1
ATOM 2499 C CA . ARG A 1 313 ? -19.496 -6.255 13.621 1.00 94.44 313 ARG A CA 1
ATOM 2500 C C . ARG A 1 313 ? -18.498 -7.146 14.354 1.00 94.44 313 ARG A C 1
ATOM 2502 O O . ARG A 1 313 ? -18.913 -7.980 15.149 1.00 94.44 313 ARG A O 1
ATOM 2509 N N . ALA A 1 314 ? -17.201 -6.972 14.098 1.00 94.50 314 ALA A N 1
ATOM 2510 C CA . ALA A 1 314 ? -16.158 -7.731 14.783 1.00 94.50 314 ALA A CA 1
ATOM 2511 C C . ALA A 1 314 ? -16.144 -7.445 16.293 1.00 94.50 314 ALA A C 1
ATOM 2513 O O . ALA A 1 314 ? -16.067 -8.376 17.085 1.00 94.50 314 ALA A O 1
ATOM 2514 N N . LEU A 1 315 ? -16.285 -6.175 16.684 1.00 94.56 315 LEU A N 1
ATOM 2515 C CA . LEU A 1 315 ? -16.370 -5.765 18.085 1.00 94.56 315 LEU A CA 1
ATOM 2516 C C . LEU A 1 315 ? -17.6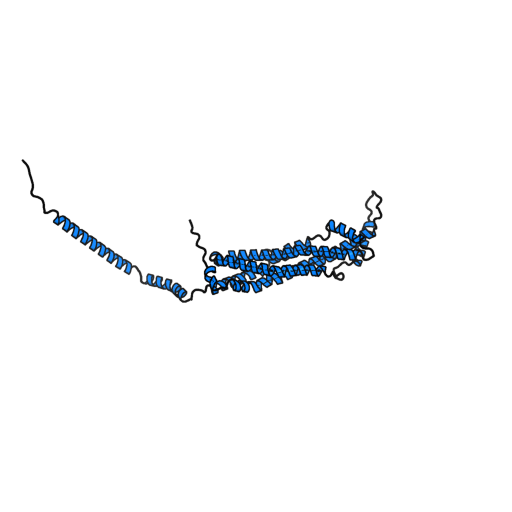06 -6.334 18.779 1.00 94.56 315 LEU A C 1
ATOM 2518 O O . LEU A 1 315 ? -17.491 -6.843 19.887 1.00 94.56 315 LEU A O 1
ATOM 2522 N N . VAL A 1 316 ? -18.773 -6.276 18.132 1.00 93.62 316 VAL A N 1
ATOM 2523 C CA . VAL A 1 316 ? -20.001 -6.859 18.690 1.00 93.62 316 VAL A CA 1
ATOM 2524 C C . VAL A 1 316 ? -19.843 -8.368 18.860 1.00 93.62 316 VAL A C 1
ATOM 2526 O O . VAL A 1 316 ? -20.113 -8.873 19.939 1.00 93.62 316 VAL A O 1
ATOM 2529 N N . ASN A 1 317 ? -19.349 -9.081 17.848 1.00 91.62 317 ASN A N 1
ATOM 2530 C CA . ASN A 1 317 ? -19.205 -10.537 17.921 1.00 91.62 317 ASN A CA 1
ATOM 2531 C C . ASN A 1 317 ? -18.237 -11.003 19.019 1.00 91.62 317 ASN A C 1
ATOM 2533 O O . ASN A 1 317 ? -18.457 -12.062 19.593 1.00 91.62 317 ASN A O 1
ATOM 2537 N N . GLU A 1 318 ? -17.170 -10.246 19.285 1.00 90.12 318 GLU A N 1
ATOM 2538 C CA . GLU A 1 318 ? -16.152 -10.636 20.268 1.00 90.12 318 GLU A CA 1
ATOM 2539 C C . GLU A 1 318 ? -16.497 -10.181 21.694 1.00 90.12 318 GLU A C 1
ATOM 2541 O O . GLU A 1 318 ? -16.180 -10.870 22.659 1.00 90.12 318 GLU A O 1
ATOM 2546 N N . LEU A 1 319 ? -17.125 -9.009 21.850 1.00 89.25 319 LEU A N 1
ATOM 2547 C CA . LEU A 1 319 ? -17.371 -8.406 23.165 1.00 89.25 319 LEU A CA 1
ATOM 2548 C C . LEU A 1 319 ? -18.779 -8.682 23.705 1.00 89.25 319 LEU A C 1
ATOM 2550 O O . LEU A 1 319 ? -18.994 -8.585 24.911 1.00 89.25 319 LEU A O 1
ATOM 2554 N N . TYR A 1 320 ? -19.746 -8.995 22.841 1.00 87.06 320 TYR A N 1
ATOM 2555 C CA . TYR A 1 320 ? -21.116 -9.300 23.246 1.00 87.06 320 TYR A CA 1
ATOM 2556 C C . TYR A 1 320 ? -21.233 -10.784 23.621 1.00 87.06 320 TYR A C 1
ATOM 2558 O O . TYR A 1 320 ? -21.743 -11.600 22.856 1.00 87.06 320 TYR A O 1
ATOM 2566 N N . ASN A 1 321 ? -20.737 -11.136 24.808 1.00 82.94 321 ASN A N 1
ATOM 2567 C CA . ASN A 1 321 ? -20.941 -12.448 25.420 1.00 82.94 321 ASN A CA 1
ATOM 2568 C C . ASN A 1 321 ? -21.636 -12.269 26.776 1.00 82.94 321 ASN A C 1
ATOM 2570 O O . ASN A 1 321 ? -21.086 -11.610 27.654 1.00 82.94 321 ASN A O 1
ATOM 2574 N N . GLU A 1 322 ? -22.837 -12.835 26.938 1.00 72.25 322 GLU A N 1
ATOM 2575 C CA . GLU A 1 322 ? -23.649 -12.695 28.159 1.00 72.25 322 GLU A CA 1
ATOM 2576 C C . GLU A 1 322 ? -22.951 -13.267 29.403 1.00 72.25 322 GLU A C 1
ATOM 2578 O O . GLU A 1 322 ? -23.110 -12.712 30.485 1.00 72.25 322 GLU A O 1
ATOM 2583 N N . GLU A 1 323 ? -22.132 -14.315 29.259 1.00 76.75 323 GLU A N 1
ATOM 2584 C CA . GLU A 1 323 ? -21.442 -14.958 30.390 1.00 76.75 323 GLU A CA 1
ATOM 2585 C C . GLU A 1 323 ? -20.250 -14.139 30.912 1.00 76.75 323 GLU A C 1
ATOM 2587 O O . GLU A 1 323 ? -19.954 -14.160 32.103 1.00 76.75 323 GLU A O 1
ATOM 2592 N N . GLU A 1 324 ? -19.575 -13.392 30.033 1.00 79.69 324 GLU A N 1
ATOM 2593 C CA . GLU A 1 324 ? -18.373 -12.607 30.364 1.00 79.69 324 GLU A CA 1
ATOM 2594 C C . GLU A 1 324 ? -18.671 -11.106 30.526 1.00 79.69 324 GLU A C 1
ATOM 2596 O O . GLU A 1 324 ? -17.767 -10.301 30.765 1.00 79.69 324 GLU A O 1
ATOM 2601 N N . MET A 1 325 ? -19.939 -10.707 30.386 1.00 82.00 325 MET A N 1
ATOM 2602 C CA . MET A 1 325 ? -20.344 -9.303 30.370 1.00 82.00 325 MET A CA 1
ATOM 2603 C C . MET A 1 325 ? -20.050 -8.610 31.702 1.00 82.00 325 MET A C 1
ATOM 2605 O O . MET A 1 325 ? -19.518 -7.501 31.714 1.00 82.00 325 MET A O 1
ATOM 2609 N N . ASP A 1 326 ? -20.325 -9.281 32.819 1.00 80.50 326 ASP A N 1
ATOM 2610 C CA . ASP A 1 326 ? -20.092 -8.734 34.158 1.00 80.50 326 ASP A CA 1
ATOM 2611 C C . ASP A 1 326 ? -18.593 -8.569 34.456 1.00 80.50 326 ASP A C 1
ATOM 2613 O O . ASP A 1 326 ? -18.179 -7.570 35.046 1.00 80.50 326 ASP A O 1
ATOM 2617 N N . GLU A 1 327 ? -17.750 -9.489 33.973 1.00 83.62 327 GLU A N 1
ATOM 2618 C CA . GLU A 1 327 ? -16.291 -9.381 34.100 1.00 83.62 327 GLU A CA 1
ATOM 2619 C C . GLU A 1 327 ? -15.738 -8.200 33.289 1.00 83.62 327 GLU A C 1
ATOM 2621 O O . GLU A 1 327 ? -14.829 -7.487 33.734 1.00 83.62 327 GLU A O 1
ATOM 2626 N N . LEU A 1 328 ? -16.313 -7.959 32.107 1.00 83.62 328 LEU A N 1
ATOM 2627 C CA . LEU A 1 328 ? -15.933 -6.874 31.206 1.00 83.62 328 LEU A CA 1
ATOM 2628 C C . LEU A 1 328 ? -16.129 -5.494 31.858 1.00 83.62 328 LEU A C 1
ATOM 2630 O O . LEU A 1 328 ? -15.286 -4.607 31.696 1.00 83.62 328 LEU A O 1
ATOM 2634 N N . PHE A 1 329 ? -17.214 -5.334 32.622 1.00 85.19 329 PHE A N 1
ATOM 2635 C CA . PHE A 1 329 ? -17.592 -4.101 33.322 1.00 85.19 329 PHE A CA 1
ATOM 2636 C C . PHE A 1 329 ? -17.087 -4.033 34.773 1.00 85.19 329 PHE A C 1
ATOM 2638 O O . PHE A 1 329 ? -17.618 -3.276 35.588 1.00 85.19 329 PHE A O 1
ATOM 2645 N N . THR A 1 330 ? -16.009 -4.752 35.097 1.00 83.12 330 THR A N 1
ATOM 2646 C CA . THR A 1 330 ? -15.343 -4.610 36.399 1.00 83.12 330 THR A CA 1
ATOM 2647 C C . THR A 1 330 ? -14.721 -3.218 36.527 1.00 83.12 330 THR A C 1
ATOM 2649 O O . THR A 1 330 ? -13.888 -2.820 35.707 1.00 83.12 330 THR A O 1
ATOM 2652 N N . GLU A 1 331 ? -15.118 -2.468 37.556 1.00 81.62 331 GLU A N 1
ATOM 2653 C CA . GLU A 1 331 ? -14.571 -1.137 37.813 1.00 81.62 331 GLU A CA 1
ATOM 2654 C C . GLU A 1 331 ? -13.109 -1.199 38.267 1.00 81.62 331 GLU A C 1
ATOM 2656 O O . GLU A 1 331 ? -12.722 -2.048 39.074 1.00 81.62 331 GLU A O 1
ATOM 2661 N N . SER A 1 332 ? -12.294 -0.255 37.794 1.00 77.88 332 SER A N 1
ATOM 2662 C CA . SER A 1 332 ? -10.984 0.009 38.385 1.00 77.88 332 SER A CA 1
ATOM 2663 C C . SER A 1 332 ? -11.169 0.347 39.866 1.00 77.88 332 SER A C 1
ATOM 2665 O O . SER A 1 332 ? -11.928 1.269 40.185 1.00 77.88 332 SER A O 1
ATOM 2667 N N . GLN A 1 333 ? -10.476 -0.357 40.769 1.00 68.12 333 GLN A N 1
ATOM 2668 C CA . GLN A 1 333 ? -10.439 0.057 42.172 1.00 68.12 333 GLN A CA 1
ATOM 2669 C C . GLN A 1 333 ? -9.992 1.523 42.229 1.00 68.12 333 GLN A C 1
ATOM 2671 O O . GLN A 1 333 ? -9.002 1.863 41.575 1.00 68.12 333 GLN A O 1
ATOM 2676 N N . PRO A 1 334 ? -10.709 2.400 42.955 1.00 59.06 334 PRO A N 1
ATOM 2677 C CA . PRO A 1 334 ? -10.260 3.769 43.112 1.00 59.06 334 PRO A CA 1
ATOM 2678 C C . PRO A 1 334 ? -8.879 3.710 43.749 1.00 59.06 334 PRO A C 1
ATOM 2680 O O . PRO A 1 334 ? -8.720 3.077 44.797 1.00 59.06 334 PRO A O 1
ATOM 2683 N N . ASP A 1 335 ? -7.894 4.323 43.091 1.00 53.62 335 ASP A N 1
ATOM 2684 C CA . ASP A 1 335 ? -6.556 4.478 43.644 1.00 53.62 335 ASP A CA 1
ATOM 2685 C C . ASP A 1 335 ? -6.731 5.044 45.052 1.00 53.62 335 ASP A C 1
ATOM 2687 O O . ASP A 1 335 ? -7.244 6.151 45.243 1.00 53.62 335 ASP A O 1
ATOM 2691 N N . GLY A 1 336 ? -6.424 4.215 46.049 1.00 46.78 336 GLY A N 1
ATOM 2692 C CA . GLY A 1 336 ? -6.528 4.577 47.447 1.00 46.78 336 GLY A CA 1
ATOM 2693 C C . GLY A 1 336 ? -5.507 5.666 47.708 1.00 46.78 336 GLY A C 1
ATOM 2694 O O . GLY A 1 336 ? -4.361 5.360 48.030 1.00 46.78 336 GLY A O 1
ATOM 2695 N N . GLY A 1 337 ? -5.925 6.919 47.520 1.00 43.94 337 GLY A N 1
ATOM 2696 C CA . GLY A 1 337 ? -5.121 8.099 47.777 1.00 43.94 337 GLY A CA 1
ATOM 2697 C C . GLY A 1 337 ? -4.530 8.011 49.178 1.00 43.94 337 GLY A C 1
ATOM 2698 O O . GLY A 1 337 ? -5.259 8.045 50.173 1.00 43.94 337 GLY A O 1
ATOM 2699 N N . LYS A 1 338 ? -3.211 7.844 49.228 1.00 33.56 338 LYS A N 1
ATOM 2700 C CA . LYS A 1 338 ? -2.389 8.180 50.385 1.00 33.56 338 LYS A CA 1
ATOM 2701 C C . LYS A 1 338 ? -1.885 9.601 50.238 1.00 33.56 338 LYS A C 1
ATOM 2703 O O . LYS A 1 338 ? -1.525 9.965 49.096 1.00 33.56 338 LYS A O 1
#

Organism: NCBI:txid1033252

Foldseek 3Di:
DDDDDPDPDDPPVVVVVVVVVVVVVVVVVVVVVVVVVVVVVVVVCPVVVVVVVVVVCVVVVVVVVVPDCPLLNVLLVLLVVLLVVLCCQQVPPDPPDPPRHQLCCLQVPVLLCVLVPPDLDDPVVLVVLLVQLVVDDDDCSLVVSLLVSLLVVLVVSLVSLLVSLVSVLVVSLVSLVVSCVVDVQCQFQVLLSVLLSVLLNVVLVVLSVVLSVVSNVVSVVCSVDQPCPDPQACHLVNLLVVLVVVVVVVVVDDDPDDDDDDDCPPPVSVSSSSSSVSRSVRSSVVVSVVSSPVSSVSSCVRRVVCCSPCVSVSSCVRQVDPVCSVVRSHTDDPPPDD

Sequence (338 aa):
MDYKGAWSTNNRLHKLAAQSSWLCRISQVSRLRKGTTAHRLSSLFPSHLKDNIEQQQNPFAEVKTLGEPSTAGMLLSIITNFMKEFRTVIERKEDQSSSGDRMGFIFHHLFDTSIKNIDPFDPALDMDIRTILYAFSGPTRAMSVFQVVVKQLIARLKEPSLKCCQLVHDEFILVLEELLEKKPAFHRYPTLRARFHSTVVNFLNKAMVPTTKLVSDIVAIKACYINTRHPDFIGGLNATIIVRARMNIAQQHPAPHGSESRIRVHEDGTADVEITKLMIQSYFSILKRDIIDVVPKAIWLNLVEHAAQNLERALVNELYNEEEMDELFTESQPDGGK

Radius of gyration: 44.94 Å; chains: 1; bounding box: 88×38×167 Å

Secondary structure (DSSP, 8-state):
--------STTSHHHHHHHHHHHHHHHHHHHHHHHHHHHHHHHHS-HHHHHHHHHHHHHHHHHHHS----HHHHHHHHHHHHHHHHHHHHT---SS-TTT-HHHHIIIIIIHHHHHT--S--HHHHHHHHHHHHH--STTHHHHHHHHHHHHHHHHTHHHHHHHHHHHHHHHHHHHHHHHHH-HHHHH-HHHHHHHHHHHHHHHHHHHHHHHHHHHHHHHHHHH---TT-TT---HHHHHHHHHHHHHHHHHS-------------HHHHHHHHHHHHHHHHHHHHHHHHHHHHHHHHHIIIIIIHHHHHHHHHHHHHH--TTTHHHHTPPPPP----

pLDDT: mean 79.21, std 19.25, range [33.56, 98.44]

InterPro domains:
  IPR000375 Dynamin stalk domain [PF01031] (49-239)
  IPR003130 Dynamin GTPase effector [PF02212] (271-333)
  IPR020850 GTPase effector domain [PS51388] (273-338)
  IPR022812 Dynamin [PTHR11566] (50-335)